Protein AF-A0A1D9P1K3-F1 (afdb_monomer)

Mean predicted aligned error: 12.11 Å

Solvent-accessible surface area (backbone atoms only — not comparable to full-atom values): 13406 Å² total; per-residue (Å²): 134,86,76,78,72,59,56,73,71,56,43,57,51,50,42,57,49,48,58,45,50,61,60,47,52,54,51,56,42,52,52,51,51,48,61,48,55,77,73,32,86,60,65,76,68,21,56,56,53,50,52,52,52,51,52,52,42,50,52,52,49,53,52,50,53,54,55,46,52,56,51,50,55,50,48,47,55,27,48,75,67,37,86,88,52,65,74,71,62,60,53,59,55,44,45,61,57,53,52,50,51,52,50,51,52,50,52,53,49,50,49,52,52,49,58,74,68,64,46,27,65,59,51,34,53,59,58,54,69,50,47,68,83,39,44,44,81,54,97,91,39,74,28,29,29,55,65,60,39,43,63,53,47,68,55,50,47,63,52,48,48,44,75,75,61,64,50,54,72,69,59,48,48,55,33,49,62,59,17,51,66,52,50,53,54,56,55,72,74,50,53,33,25,42,82,45,80,55,99,91,43,85,41,74,44,71,34,44,77,77,47,73,48,75,40,70,94,70,33,32,40,39,41,31,37,39,38,93,94,48,75,49,75,50,78,42,74,106

Sequence (238 aa):
MILAPLSKKSLYILIVVSLILIPAAYGIGAVFLKCSSDRNGHGIDGVGAAIISSLIFNIMIFASFGAYIIILIKVIQSILHYKDISNYLMIIPLLPIICVVALYCYNSYTLKKEQATFSADDYAAMIEEYKFRHSHEENGETVLDAYEYLSSEVASDSYLLIARLHFDESKIKSIVDEAIPILMKDLEGDKLCYHKYYDGTDHYLPTSIEYWEYTAETGSLVVKFVHEDETREIKIMY

pLDDT: mean 79.85, std 11.08, range [37.75, 95.31]

Organism: NCBI:txid185008

Foldseek 3Di:
DPPDADDPVVLVVLLVCLLVLQVVLVVVLVVLLVVLCVVQVDDPSSVVSNVVSVVVSVVSNVVSVVVLVVSLVNSQVNQVVDPPHDPVSNVSSCVVVVVVVVVVVVVVVVLVVCLVPDALVNLLVVLVVCQVVQWDQDPNDIAGAVVCSCVPRVQPCLVVCCVPNVDDPVVSLVSNLVNVVVNVVVVQVGFYWHWDDDPNDIDTATKHWPDWDADSVFQKIWTWIDDPPDIDIDIHGD

Nearest PDB structures (foldseek):
  8w6f-assembly2_B  TM=4.502E-01  e=2.923E+00  artificial sequences
  8w6f-assembly1_A  TM=4.640E-01  e=4.523E+00  artificial sequences
  8w6e-assembly1_A  TM=4.564E-01  e=7.391E+00  artificial sequences

Structure (mmCIF, N/CA/C/O backbone):
data_AF-A0A1D9P1K3-F1
#
_entry.id   AF-A0A1D9P1K3-F1
#
loop_
_atom_site.group_PDB
_atom_site.id
_atom_site.type_symbol
_atom_site.label_atom_id
_atom_site.label_alt_id
_atom_site.label_comp_id
_atom_site.label_asym_id
_atom_site.label_entity_id
_atom_site.label_seq_id
_atom_site.pdbx_PDB_ins_code
_atom_site.Cartn_x
_atom_site.Cartn_y
_atom_site.Cartn_z
_atom_site.occupancy
_atom_site.B_iso_or_equiv
_atom_site.auth_seq_id
_atom_site.auth_comp_id
_atom_site.auth_asym_id
_atom_site.auth_atom_id
_atom_site.pdbx_PDB_model_num
ATOM 1 N N . MET A 1 1 ? -12.776 -11.120 45.723 1.00 37.75 1 MET A N 1
ATOM 2 C CA . MET A 1 1 ? -12.602 -9.834 46.432 1.00 37.75 1 MET A CA 1
ATOM 3 C C . MET A 1 1 ? -13.561 -8.823 45.812 1.00 37.75 1 MET A C 1
ATOM 5 O O . MET A 1 1 ? -13.304 -8.346 44.716 1.00 37.75 1 MET A O 1
ATOM 9 N N . ILE A 1 2 ? -14.726 -8.598 46.427 1.00 49.00 2 ILE A N 1
ATOM 10 C CA . ILE A 1 2 ? -15.726 -7.645 45.917 1.00 49.00 2 ILE A CA 1
ATOM 11 C C . ILE A 1 2 ? -15.240 -6.255 46.331 1.00 49.00 2 ILE A C 1
ATOM 13 O O . ILE A 1 2 ? -15.322 -5.885 47.498 1.00 49.00 2 ILE A O 1
ATOM 17 N N . LEU A 1 3 ? -14.618 -5.529 45.404 1.00 59.50 3 LEU A N 1
ATOM 18 C CA . LEU A 1 3 ? -14.096 -4.193 45.674 1.00 59.50 3 LEU A CA 1
ATOM 19 C C . LEU A 1 3 ? -15.271 -3.240 45.972 1.00 59.50 3 LEU A C 1
ATOM 21 O O . LEU A 1 3 ? -16.192 -3.158 45.163 1.00 59.50 3 LEU A O 1
ATOM 25 N N . ALA A 1 4 ? -15.203 -2.487 47.073 1.00 74.12 4 ALA A N 1
ATOM 26 C CA . ALA A 1 4 ? -16.265 -1.586 47.539 1.00 74.12 4 ALA A CA 1
ATOM 27 C C . ALA A 1 4 ? -16.816 -0.633 46.445 1.00 74.12 4 ALA A C 1
ATOM 29 O O . ALA A 1 4 ? -16.050 -0.223 45.555 1.00 74.12 4 ALA A O 1
ATOM 30 N N . PRO A 1 5 ? -18.120 -0.276 46.498 1.00 73.56 5 PRO A N 1
ATOM 31 C CA . PRO A 1 5 ? -18.725 0.677 45.569 1.00 73.56 5 PRO A CA 1
ATOM 32 C C . PRO A 1 5 ? -18.095 2.066 45.728 1.00 73.56 5 PRO A C 1
ATOM 34 O O . PRO A 1 5 ? -17.705 2.474 46.824 1.00 73.56 5 PRO A O 1
ATOM 37 N N . LEU A 1 6 ? -17.962 2.785 44.614 1.00 79.44 6 LEU A N 1
ATOM 38 C CA . LEU A 1 6 ? -17.381 4.127 44.589 1.00 79.44 6 LEU A CA 1
ATOM 39 C C . LEU A 1 6 ? -18.319 5.129 45.255 1.00 79.44 6 LEU A C 1
ATOM 41 O O . LEU A 1 6 ? -19.529 5.014 45.116 1.00 79.44 6 LEU A O 1
ATOM 45 N N . SER A 1 7 ? -17.775 6.175 45.883 1.00 85.75 7 SER A N 1
ATOM 46 C CA . SER A 1 7 ? -18.605 7.313 46.293 1.00 85.75 7 SER A CA 1
ATOM 47 C C . SER A 1 7 ? -19.295 7.947 45.076 1.00 85.75 7 SER A C 1
ATOM 49 O O . SER A 1 7 ? -18.729 7.958 43.980 1.00 85.75 7 SER A O 1
ATOM 51 N N . LYS A 1 8 ? -20.481 8.548 45.255 1.00 81.00 8 LYS A N 1
ATOM 52 C CA . LYS A 1 8 ? -21.216 9.208 44.155 1.00 81.00 8 LYS A CA 1
ATOM 53 C C . LYS A 1 8 ? -20.372 10.261 43.424 1.00 81.00 8 LYS A C 1
ATOM 55 O O . LYS A 1 8 ? -20.385 10.307 42.201 1.00 81.00 8 LYS A O 1
ATOM 60 N N . LYS A 1 9 ? -19.580 11.063 44.150 1.00 84.94 9 LYS A N 1
ATOM 61 C CA . LYS A 1 9 ? -18.655 12.041 43.542 1.00 84.94 9 LYS A CA 1
ATOM 62 C C . LYS A 1 9 ? -17.587 11.350 42.689 1.00 84.94 9 LYS A C 1
ATOM 64 O O . LYS A 1 9 ? -17.365 11.744 41.550 1.00 84.94 9 LYS A O 1
ATOM 69 N N . SER A 1 10 ? -16.965 10.297 43.221 1.00 84.94 10 SER A N 1
ATOM 70 C CA . SER A 1 10 ? -15.952 9.509 42.505 1.00 84.94 10 SER A CA 1
ATOM 71 C C . SER A 1 10 ? -16.522 8.814 41.265 1.00 84.94 10 SER A C 1
ATOM 73 O O . SER A 1 10 ? -15.824 8.713 40.263 1.00 84.94 10 SER A O 1
ATOM 75 N N . LEU A 1 11 ? -17.785 8.376 41.311 1.00 83.56 11 LEU A N 1
ATOM 76 C CA . LEU A 1 11 ? -18.486 7.769 40.179 1.00 83.56 11 LEU A CA 1
ATOM 77 C C . LEU A 1 11 ? -18.625 8.746 39.005 1.00 83.56 11 LEU A C 1
ATOM 79 O O . LEU A 1 11 ? -18.236 8.404 37.892 1.00 83.56 11 LEU A O 1
ATOM 83 N N . TYR A 1 12 ? -19.115 9.967 39.247 1.00 82.56 12 TYR A N 1
ATOM 84 C CA . TYR A 1 12 ? -19.237 10.978 38.189 1.00 82.56 12 TYR A CA 1
ATOM 85 C C . TYR A 1 12 ? -17.876 11.365 37.595 1.00 82.56 12 TYR A C 1
ATOM 87 O O . TYR A 1 12 ? -17.755 11.476 36.377 1.00 82.56 12 TYR A O 1
ATOM 95 N N . ILE A 1 13 ? -16.839 11.497 38.432 1.00 83.69 13 ILE A N 1
ATOM 96 C CA . ILE A 1 13 ? -15.466 11.754 37.966 1.00 83.69 13 ILE A CA 1
ATOM 97 C C . ILE A 1 13 ? -14.982 10.610 37.065 1.00 83.69 13 ILE A C 1
ATOM 99 O O . ILE A 1 13 ? -14.456 10.865 35.986 1.00 83.69 13 ILE A O 1
ATOM 103 N N . LEU A 1 14 ? -15.194 9.353 37.465 1.00 83.81 14 LEU A N 1
ATOM 104 C CA . LEU A 1 14 ? -14.771 8.190 36.680 1.00 83.81 14 LEU A CA 1
ATOM 105 C C . LEU A 1 14 ? -15.525 8.052 35.354 1.00 83.81 14 LEU A C 1
ATOM 107 O O . LEU A 1 14 ? -14.913 7.654 34.365 1.00 83.81 14 LEU A O 1
ATOM 111 N N . ILE A 1 15 ? -16.805 8.433 35.297 1.00 83.00 15 ILE A N 1
ATOM 112 C CA . ILE A 1 15 ? -17.559 8.500 34.036 1.00 83.00 15 ILE A CA 1
ATOM 113 C C . ILE A 1 15 ? -16.902 9.506 33.081 1.00 83.00 15 ILE A C 1
ATOM 115 O O . ILE A 1 15 ? -16.611 9.156 31.939 1.00 83.00 15 ILE A O 1
ATOM 119 N N . VAL A 1 16 ? -16.592 10.720 33.547 1.00 82.38 16 VAL A N 1
ATOM 120 C CA . VAL A 1 16 ? -15.922 11.740 32.717 1.00 82.38 16 VAL A CA 1
ATOM 121 C C . VAL A 1 16 ? -14.535 11.272 32.272 1.00 82.38 16 VAL A C 1
ATOM 123 O O . VAL A 1 16 ? -14.200 11.366 31.096 1.00 82.38 16 VAL A O 1
ATOM 126 N N . VAL A 1 17 ? -13.745 10.708 33.187 1.00 82.31 17 VAL A N 1
ATOM 127 C CA . VAL A 1 17 ? -12.406 10.183 32.883 1.00 82.31 17 VAL A CA 1
ATOM 128 C C . VAL A 1 17 ? -12.472 9.067 31.835 1.00 82.31 17 VAL A C 1
ATOM 130 O O . VAL A 1 17 ? -11.662 9.059 30.911 1.00 82.31 17 VAL A O 1
ATOM 133 N N . SER A 1 18 ? -13.461 8.169 31.915 1.00 78.56 18 SER A N 1
ATOM 134 C CA . SER A 1 18 ? -13.630 7.081 30.940 1.00 78.56 18 SER A CA 1
ATOM 135 C C . SER A 1 18 ? -13.884 7.583 29.514 1.00 78.56 18 SER A C 1
ATOM 137 O O . SER A 1 18 ? -13.373 6.993 28.565 1.00 78.56 18 SER A O 1
ATOM 139 N N . LEU A 1 19 ? -14.587 8.710 29.354 1.00 79.25 19 LEU A N 1
ATOM 140 C CA . LEU A 1 19 ? -14.839 9.317 28.044 1.00 79.25 19 LEU A CA 1
ATOM 141 C C . LEU A 1 19 ? -13.571 9.877 27.388 1.00 79.25 19 LEU A C 1
ATOM 143 O O . LEU A 1 19 ? -13.509 9.960 26.166 1.00 79.25 19 LEU A O 1
ATOM 147 N N . ILE A 1 20 ? -12.575 10.270 28.184 1.00 77.38 20 ILE A N 1
ATOM 148 C CA . ILE A 1 20 ? -11.378 10.977 27.706 1.00 77.38 20 ILE A CA 1
ATOM 149 C C . ILE A 1 20 ? -10.203 10.011 27.507 1.00 77.38 20 ILE A C 1
ATOM 151 O O . ILE A 1 20 ? -9.368 10.238 26.637 1.00 77.38 20 ILE A O 1
ATOM 155 N N . LEU A 1 21 ? -10.146 8.917 28.272 1.00 73.81 21 LEU A N 1
ATOM 156 C CA . LEU A 1 21 ? -8.982 8.028 28.348 1.00 73.81 21 LEU A CA 1
ATOM 157 C C . LEU A 1 21 ? -8.614 7.390 27.000 1.00 73.81 21 LEU A C 1
ATOM 159 O O . LEU A 1 21 ? -7.455 7.441 26.596 1.00 73.81 21 LEU A O 1
ATOM 163 N N . ILE A 1 22 ? -9.602 6.835 26.286 1.00 70.31 22 ILE A N 1
ATOM 164 C CA . ILE A 1 22 ? -9.380 6.195 24.980 1.00 70.31 22 ILE A CA 1
ATOM 165 C C . ILE A 1 22 ? -9.052 7.246 23.902 1.00 70.31 22 ILE A C 1
ATOM 167 O O . ILE A 1 22 ? -7.997 7.120 23.279 1.00 70.31 22 ILE A O 1
ATOM 171 N N . PRO A 1 23 ? -9.847 8.319 23.700 1.00 71.31 23 PRO A N 1
ATOM 172 C CA . PRO A 1 23 ? -9.505 9.354 22.720 1.00 71.31 23 PRO A CA 1
ATOM 173 C C . PRO A 1 23 ? -8.148 10.023 22.970 1.00 71.31 23 PRO A C 1
ATOM 175 O O . PRO A 1 23 ? -7.410 10.272 22.021 1.00 71.31 23 PRO A O 1
ATOM 178 N N . ALA A 1 24 ? -7.788 10.281 24.232 1.00 77.00 24 ALA A N 1
ATOM 179 C CA . ALA A 1 24 ? -6.502 10.882 24.576 1.00 77.00 24 ALA A CA 1
ATOM 180 C C . ALA A 1 24 ? -5.327 9.937 24.286 1.00 77.00 24 ALA A C 1
ATOM 182 O O . ALA A 1 24 ? -4.324 10.384 23.737 1.00 77.00 24 ALA A O 1
ATOM 183 N N . ALA A 1 25 ? -5.449 8.641 24.598 1.00 73.50 25 ALA A N 1
ATOM 184 C CA . ALA A 1 25 ? -4.408 7.659 24.295 1.00 73.50 25 ALA A CA 1
ATOM 185 C C . ALA A 1 25 ? -4.162 7.532 22.781 1.00 73.50 25 ALA A C 1
ATOM 187 O O . ALA A 1 25 ? -3.012 7.565 22.339 1.00 73.50 25 ALA A O 1
ATOM 188 N N . TYR A 1 26 ? -5.236 7.471 21.985 1.00 71.50 26 TYR A N 1
ATOM 189 C CA . TYR A 1 26 ? -5.139 7.464 20.522 1.00 71.50 26 TYR A CA 1
ATOM 190 C C . TYR A 1 26 ? -4.570 8.781 19.973 1.00 71.50 26 TYR A C 1
ATOM 192 O O . TYR A 1 26 ? -3.687 8.750 19.119 1.00 71.50 26 TYR A O 1
ATOM 200 N N . GLY A 1 27 ? -5.019 9.933 20.482 1.00 72.50 27 GLY A N 1
ATOM 201 C CA . GLY A 1 27 ? -4.543 11.248 20.043 1.00 72.50 27 GLY A CA 1
ATOM 202 C C . GLY A 1 27 ? -3.062 11.493 20.348 1.00 72.50 27 GLY A C 1
ATOM 203 O O . GLY A 1 27 ? -2.313 11.900 19.462 1.00 72.50 27 GLY A O 1
ATOM 204 N N . ILE A 1 28 ? -2.615 11.196 21.574 1.00 73.19 28 ILE A N 1
ATOM 205 C CA . ILE A 1 28 ? -1.205 11.333 21.977 1.00 73.19 28 ILE A CA 1
ATOM 206 C C . ILE A 1 28 ? -0.322 10.412 21.135 1.00 73.19 28 ILE A C 1
ATOM 208 O O . ILE A 1 28 ? 0.732 10.829 20.658 1.00 73.19 28 ILE A O 1
ATOM 212 N N . GLY A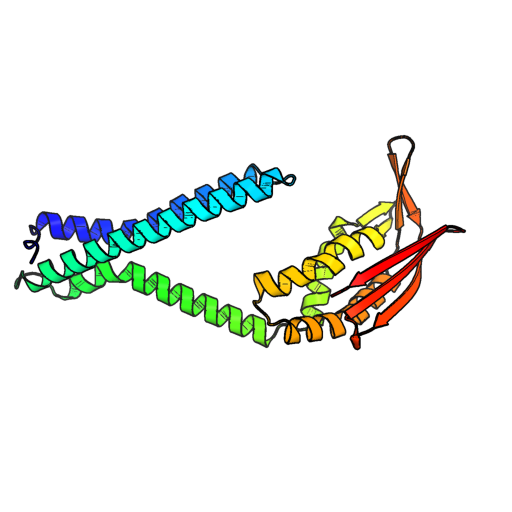 1 29 ? -0.753 9.171 20.922 1.00 67.31 29 GLY A N 1
ATOM 213 C CA . GLY A 1 29 ? 0.042 8.224 20.160 1.00 67.31 29 GLY A CA 1
ATOM 214 C C . GLY A 1 29 ? 0.087 8.512 18.654 1.00 67.31 29 GLY A C 1
ATOM 215 O O . GLY A 1 29 ? 1.141 8.342 18.048 1.00 67.31 29 GLY A O 1
ATOM 216 N N . ALA A 1 30 ? -0.979 9.064 18.065 1.00 64.69 30 ALA A N 1
ATOM 217 C CA . ALA A 1 30 ? -0.956 9.550 16.682 1.00 64.69 30 ALA A CA 1
ATOM 218 C C . ALA A 1 30 ? 0.042 10.709 16.491 1.00 64.69 30 ALA A C 1
ATOM 220 O O . ALA A 1 30 ? 0.783 10.735 15.509 1.00 64.69 30 ALA A O 1
ATOM 221 N N . VAL A 1 31 ? 0.114 11.639 17.452 1.00 65.69 31 VAL A N 1
ATOM 222 C CA . VAL A 1 31 ? 1.121 12.714 17.446 1.00 65.69 31 VAL A CA 1
ATOM 223 C C . VAL A 1 31 ? 2.531 12.139 17.580 1.00 65.69 31 VAL A C 1
ATOM 225 O O . VAL A 1 31 ? 3.430 12.561 16.858 1.00 65.69 31 VAL A O 1
ATOM 228 N N . PHE A 1 32 ? 2.725 11.147 18.452 1.00 64.94 32 PHE A N 1
ATOM 229 C CA . PHE A 1 32 ? 4.026 10.507 18.647 1.00 64.94 32 PHE A CA 1
ATOM 230 C C . PHE A 1 32 ? 4.527 9.804 17.376 1.00 64.94 32 PHE A C 1
ATOM 232 O O . PHE A 1 32 ? 5.691 9.958 17.007 1.00 64.94 32 PHE A O 1
ATOM 239 N N . LEU A 1 33 ? 3.641 9.090 16.672 1.00 62.94 33 LEU A N 1
ATOM 240 C CA . LEU A 1 33 ? 3.954 8.458 15.387 1.00 62.94 33 LEU A CA 1
ATOM 241 C C . LEU A 1 33 ? 4.294 9.491 14.309 1.00 62.94 33 LEU A C 1
ATOM 243 O O . LEU A 1 33 ? 5.295 9.323 13.618 1.00 62.94 33 LEU A O 1
ATOM 247 N N . LYS A 1 34 ? 3.532 10.588 14.220 1.00 59.94 34 LYS A N 1
ATOM 248 C CA . LYS A 1 34 ? 3.802 11.676 13.270 1.00 59.94 34 LYS A CA 1
ATOM 249 C C . LYS A 1 34 ? 5.157 12.346 13.526 1.00 59.94 34 LYS A C 1
ATOM 251 O O . LYS A 1 34 ? 5.949 12.524 12.611 1.00 59.94 34 LYS A O 1
ATOM 256 N N . CYS A 1 35 ? 5.474 12.649 14.785 1.00 58.81 35 CYS A N 1
ATOM 257 C CA . CYS A 1 35 ? 6.780 13.205 15.146 1.00 58.81 35 CYS A CA 1
ATOM 258 C C . CYS A 1 35 ? 7.942 12.228 14.898 1.00 58.81 35 CYS A C 1
ATOM 260 O O . CYS A 1 35 ? 9.079 12.671 14.733 1.00 58.81 35 CYS A O 1
ATOM 262 N N . SER A 1 36 ? 7.674 10.918 14.903 1.00 57.78 36 SER A N 1
ATOM 263 C CA . SER A 1 36 ? 8.665 9.888 14.590 1.00 57.78 36 SER A CA 1
ATOM 264 C C . SER A 1 36 ? 8.885 9.746 13.081 1.00 57.78 36 SER A C 1
ATOM 266 O O . SER A 1 36 ? 10.037 9.692 12.654 1.00 57.78 36 SER A O 1
ATOM 268 N N . SER A 1 37 ? 7.825 9.772 12.259 1.00 54.19 37 SER A N 1
ATOM 269 C CA . SER A 1 37 ? 7.962 9.733 10.794 1.00 54.19 37 SER A CA 1
ATOM 270 C C . SER A 1 37 ? 8.658 10.978 10.244 1.00 54.19 37 SER A C 1
ATOM 272 O O . SER A 1 37 ? 9.530 10.852 9.390 1.00 54.19 37 SER A O 1
ATOM 274 N N . ASP A 1 38 ? 8.351 12.163 10.789 1.00 57.09 38 ASP A N 1
ATOM 275 C CA . ASP A 1 38 ? 8.935 13.439 10.344 1.00 57.09 38 ASP A CA 1
ATOM 276 C C . ASP A 1 38 ? 10.447 13.550 10.641 1.00 57.09 38 ASP A C 1
ATOM 278 O O . ASP A 1 38 ? 11.139 14.366 10.036 1.00 57.09 38 ASP A O 1
ATOM 282 N N . ARG A 1 39 ? 10.982 12.746 11.574 1.00 52.12 39 ARG A N 1
ATOM 283 C CA . ARG A 1 39 ? 12.407 12.770 11.962 1.00 52.12 39 ARG A CA 1
ATOM 284 C C . ARG A 1 39 ? 13.273 11.699 11.300 1.00 52.12 39 ARG A C 1
ATOM 286 O O . ARG A 1 39 ? 14.490 11.845 11.319 1.00 52.12 39 ARG A O 1
ATOM 293 N N . ASN A 1 40 ? 12.676 10.645 10.745 1.00 49.62 40 ASN A N 1
ATOM 294 C CA . ASN A 1 40 ? 13.376 9.390 10.446 1.00 49.62 40 ASN A CA 1
ATOM 295 C C . ASN A 1 40 ? 13.289 8.957 8.970 1.00 49.62 40 ASN A C 1
ATOM 297 O O . ASN A 1 40 ? 13.514 7.792 8.660 1.00 49.62 40 ASN A O 1
ATOM 301 N N . GLY A 1 41 ? 12.980 9.874 8.051 1.00 44.03 41 GLY A N 1
ATOM 302 C CA . GLY A 1 41 ? 12.760 9.582 6.627 1.00 44.03 41 GLY A CA 1
ATOM 303 C C . GLY A 1 41 ? 13.966 9.084 5.810 1.00 44.03 41 GLY A C 1
ATOM 304 O O . GLY A 1 41 ? 13.858 9.037 4.589 1.00 44.03 41 GLY A O 1
ATOM 305 N N . HIS A 1 42 ? 15.099 8.710 6.418 1.00 43.19 42 HIS A N 1
ATOM 306 C CA . HIS A 1 42 ? 16.291 8.272 5.684 1.00 43.19 42 HIS A CA 1
ATOM 307 C C . HIS A 1 42 ? 16.962 7.033 6.304 1.00 43.19 42 HIS A C 1
ATOM 309 O O . HIS A 1 42 ? 17.384 7.047 7.459 1.00 43.19 42 HIS A O 1
ATOM 315 N N . GLY A 1 43 ? 17.125 5.984 5.489 1.00 48.41 43 GLY A N 1
ATOM 316 C CA . GLY A 1 43 ? 18.007 4.841 5.753 1.00 48.41 43 GLY A CA 1
ATOM 317 C C . GLY A 1 43 ? 17.516 3.799 6.771 1.00 48.41 43 GLY A C 1
ATOM 318 O O . GLY A 1 43 ? 16.417 3.871 7.317 1.00 48.41 43 GLY A O 1
ATOM 319 N N . ILE A 1 44 ? 18.375 2.802 7.023 1.00 48.84 44 ILE A N 1
ATOM 320 C CA . ILE A 1 44 ? 18.139 1.642 7.911 1.00 48.84 44 ILE A CA 1
ATOM 321 C C . ILE A 1 44 ? 17.807 2.074 9.356 1.00 48.84 44 ILE A C 1
ATOM 323 O O . ILE A 1 44 ? 17.011 1.421 10.035 1.00 48.84 44 ILE A O 1
ATOM 327 N N . ASP A 1 45 ? 18.335 3.217 9.800 1.00 53.97 45 ASP A N 1
ATOM 328 C CA . ASP A 1 45 ? 18.069 3.786 11.127 1.00 53.97 45 ASP A CA 1
ATOM 329 C C . ASP A 1 45 ? 16.613 4.266 11.288 1.00 53.97 45 ASP A C 1
ATOM 331 O O . ASP A 1 45 ? 16.050 4.204 12.387 1.00 53.97 45 ASP A O 1
ATOM 335 N N . GLY A 1 46 ? 15.956 4.655 10.189 1.00 55.97 46 GLY A N 1
ATOM 336 C CA . GLY A 1 46 ? 14.551 5.052 10.203 1.00 55.97 46 GLY A CA 1
ATOM 337 C C . GLY A 1 46 ? 13.587 3.885 10.421 1.00 55.97 46 GLY A C 1
ATOM 338 O O . GLY A 1 46 ? 12.590 4.019 11.137 1.00 55.97 46 GLY A O 1
ATOM 339 N N . VAL A 1 47 ? 13.929 2.705 9.895 1.00 55.88 47 VAL A N 1
ATOM 340 C CA . VAL A 1 47 ? 13.143 1.471 10.062 1.00 55.88 47 VAL A CA 1
ATOM 341 C C . VAL A 1 47 ? 13.174 1.000 11.520 1.00 55.88 47 VAL A C 1
ATOM 343 O O . VAL A 1 47 ? 12.131 0.681 12.095 1.00 55.88 47 VAL A O 1
ATOM 346 N N . GLY A 1 48 ? 14.346 1.025 12.165 1.00 59.56 48 GLY A N 1
ATOM 347 C CA . GLY A 1 48 ? 14.488 0.651 13.578 1.00 59.56 48 GLY A CA 1
ATOM 348 C C . GLY A 1 48 ? 13.707 1.572 14.524 1.00 59.56 48 GLY A C 1
ATOM 349 O O . GLY A 1 48 ? 12.995 1.102 15.419 1.00 59.56 48 GLY A O 1
ATOM 350 N N . ALA A 1 49 ? 13.775 2.886 14.297 1.00 63.47 49 ALA A N 1
ATOM 351 C CA . ALA A 1 49 ? 13.042 3.865 15.097 1.00 63.47 49 ALA A CA 1
ATOM 352 C C . ALA A 1 49 ? 11.515 3.774 14.901 1.00 63.47 49 ALA A C 1
ATOM 354 O O . ALA A 1 49 ? 10.761 3.937 15.870 1.00 63.47 49 ALA A O 1
ATOM 355 N N . ALA A 1 50 ? 11.050 3.450 13.688 1.00 62.56 50 ALA A N 1
ATOM 356 C CA . ALA A 1 50 ? 9.636 3.209 13.403 1.00 62.56 50 ALA A CA 1
ATOM 357 C C . ALA A 1 50 ? 9.102 1.969 14.142 1.00 62.56 50 ALA A C 1
ATOM 359 O O . ALA A 1 50 ? 8.035 2.034 14.761 1.00 62.56 50 ALA A O 1
ATOM 360 N N . ILE A 1 51 ? 9.869 0.871 14.166 1.00 69.12 51 ILE A N 1
ATOM 361 C CA . ILE A 1 51 ? 9.508 -0.361 14.889 1.00 69.12 51 ILE A CA 1
ATOM 362 C C . ILE A 1 51 ? 9.374 -0.092 16.394 1.00 69.12 51 ILE A C 1
ATOM 364 O O . ILE A 1 51 ? 8.367 -0.462 17.001 1.00 69.12 51 ILE A O 1
ATOM 368 N N . ILE A 1 52 ? 10.350 0.590 17.003 1.00 73.94 52 ILE A N 1
ATOM 369 C CA . ILE A 1 52 ? 10.325 0.896 18.444 1.00 73.94 52 ILE A CA 1
ATOM 370 C C . ILE A 1 52 ? 9.164 1.842 18.782 1.00 73.94 52 ILE A C 1
ATOM 372 O O . ILE A 1 52 ? 8.450 1.619 19.762 1.00 73.94 52 ILE A O 1
ATOM 376 N N . SER A 1 53 ? 8.932 2.869 17.958 1.00 70.56 53 SER A N 1
ATOM 377 C CA . SER A 1 53 ? 7.824 3.815 18.152 1.00 70.56 53 SER A CA 1
ATOM 378 C C . SER A 1 53 ? 6.461 3.119 18.060 1.00 70.56 53 SER A C 1
ATOM 380 O O . SER A 1 53 ? 5.595 3.343 18.907 1.00 70.56 53 SER A O 1
ATOM 382 N N . SER A 1 54 ? 6.291 2.224 17.081 1.00 67.69 54 SER A N 1
ATOM 383 C CA . SER A 1 54 ? 5.086 1.402 16.913 1.00 67.69 54 SER A CA 1
ATOM 384 C C . SER A 1 54 ? 4.869 0.447 18.094 1.00 67.69 54 SER A C 1
ATOM 386 O O . SER A 1 54 ? 3.755 0.330 18.609 1.00 67.69 54 SER A O 1
ATOM 388 N N . LEU A 1 55 ? 5.935 -0.179 18.606 1.00 76.00 55 LEU A N 1
ATOM 389 C CA . LEU A 1 55 ? 5.863 -1.049 19.782 1.00 76.00 55 LEU A CA 1
ATOM 390 C C . LEU A 1 55 ? 5.400 -0.288 21.036 1.00 76.00 55 LEU A C 1
ATOM 392 O O . LEU A 1 55 ? 4.488 -0.746 21.727 1.00 76.00 55 LEU A O 1
ATOM 396 N N . ILE A 1 56 ? 5.990 0.879 21.318 1.00 78.00 56 ILE A N 1
ATOM 397 C CA . ILE A 1 56 ? 5.607 1.721 22.466 1.00 78.00 56 ILE A CA 1
ATOM 398 C C . ILE A 1 56 ? 4.148 2.166 22.340 1.00 78.00 56 ILE A C 1
ATOM 400 O O . ILE A 1 56 ? 3.388 2.080 23.308 1.00 78.00 56 ILE A O 1
ATOM 404 N N . PHE A 1 57 ? 3.740 2.591 21.142 1.00 76.31 57 PHE A N 1
ATOM 405 C CA . PHE A 1 57 ? 2.362 2.982 20.862 1.00 76.31 57 PHE A CA 1
ATOM 406 C C . PHE A 1 57 ? 1.374 1.839 21.132 1.00 76.31 57 PHE A C 1
ATOM 408 O O . PHE A 1 57 ? 0.386 2.035 21.845 1.00 76.31 57 PHE A O 1
ATOM 415 N N . ASN A 1 58 ? 1.676 0.626 20.661 1.00 73.81 58 ASN A N 1
ATOM 416 C CA . ASN A 1 58 ? 0.844 -0.550 20.914 1.00 73.81 58 ASN A CA 1
ATOM 417 C C . ASN A 1 58 ? 0.740 -0.868 22.414 1.00 73.81 58 ASN A C 1
ATOM 419 O O . ASN A 1 58 ? -0.364 -1.090 22.915 1.00 73.81 58 ASN A O 1
ATOM 423 N N . ILE A 1 59 ? 1.850 -0.820 23.162 1.00 80.00 59 ILE A N 1
ATOM 424 C CA . ILE A 1 59 ? 1.847 -1.033 24.621 1.00 80.00 59 ILE A CA 1
ATOM 425 C C . ILE A 1 59 ? 0.959 0.007 25.325 1.00 80.00 59 ILE A C 1
ATOM 427 O O . ILE A 1 59 ? 0.151 -0.358 26.184 1.00 80.00 59 ILE A O 1
ATOM 431 N N . MET A 1 60 ? 1.066 1.287 24.950 1.00 76.75 60 MET A N 1
ATOM 432 C CA . MET A 1 60 ? 0.237 2.360 25.513 1.00 76.75 60 MET A CA 1
ATOM 433 C C . MET A 1 60 ? -1.254 2.151 25.237 1.00 76.75 60 MET A C 1
ATOM 435 O O . MET A 1 60 ? -2.076 2.340 26.140 1.00 76.75 60 MET A O 1
ATOM 439 N N . ILE A 1 61 ? -1.613 1.735 24.019 1.00 76.25 61 ILE A N 1
ATOM 440 C CA . ILE A 1 61 ? -2.997 1.414 23.662 1.00 76.25 61 ILE A CA 1
ATOM 441 C C . ILE A 1 61 ? -3.510 0.244 24.509 1.00 76.25 61 ILE A C 1
ATOM 443 O O . ILE A 1 61 ? -4.556 0.378 25.150 1.00 76.25 61 ILE A O 1
ATOM 447 N N . PHE A 1 62 ? -2.772 -0.868 24.584 1.00 78.62 62 PHE A N 1
ATOM 448 C CA . PHE A 1 62 ? -3.186 -2.036 25.372 1.00 78.62 62 PHE A CA 1
ATOM 449 C C . PHE A 1 62 ? -3.357 -1.705 26.859 1.00 78.62 62 PHE A C 1
ATOM 451 O O . PHE A 1 62 ? -4.360 -2.091 27.466 1.00 78.62 62 PHE A O 1
ATOM 458 N N . ALA A 1 63 ? -2.429 -0.941 27.440 1.00 80.44 63 ALA A N 1
ATOM 459 C CA . ALA A 1 63 ? -2.529 -0.490 28.825 1.00 80.44 63 ALA A CA 1
ATOM 460 C C . ALA A 1 63 ? -3.762 0.405 29.050 1.00 80.44 63 ALA A C 1
ATOM 462 O O . ALA A 1 63 ? -4.468 0.251 30.051 1.00 80.44 63 ALA A O 1
ATOM 463 N N . SER A 1 64 ? -4.060 1.296 28.099 1.00 79.88 64 SER A N 1
ATOM 464 C CA . SER A 1 64 ? -5.214 2.201 28.165 1.00 79.88 64 SER A CA 1
ATOM 465 C C . SER A 1 64 ? -6.542 1.444 28.081 1.00 79.88 64 SER A C 1
ATOM 467 O O . SER A 1 64 ? -7.444 1.707 28.878 1.00 79.88 64 SER A O 1
ATOM 469 N N . PHE A 1 65 ? -6.649 0.450 27.191 1.00 81.31 65 PHE A N 1
ATOM 470 C CA . PHE A 1 65 ? -7.813 -0.441 27.128 1.00 81.31 65 PHE A CA 1
ATOM 471 C C . PHE A 1 65 ? -7.980 -1.258 28.414 1.00 81.31 65 PHE A C 1
ATOM 473 O O . PHE A 1 65 ? -9.089 -1.345 28.944 1.00 81.31 65 PHE A O 1
ATOM 480 N N . GLY A 1 66 ? -6.891 -1.807 28.960 1.00 81.88 66 GLY A N 1
ATOM 481 C CA . GLY A 1 66 ? -6.924 -2.553 30.220 1.00 81.88 66 GLY A CA 1
ATOM 482 C C . GLY A 1 66 ? -7.412 -1.703 31.399 1.00 81.88 66 GLY A C 1
ATOM 483 O O . GLY A 1 66 ? -8.329 -2.105 32.121 1.00 81.88 66 GLY A O 1
ATOM 484 N N . ALA A 1 67 ? -6.862 -0.495 31.561 1.00 81.62 67 ALA A N 1
ATOM 485 C CA . ALA A 1 67 ? -7.293 0.453 32.589 1.00 81.62 67 ALA A CA 1
ATOM 486 C C . ALA A 1 67 ? -8.768 0.849 32.419 1.00 81.62 67 ALA A C 1
ATOM 488 O O . ALA A 1 67 ? -9.529 0.882 33.390 1.00 81.62 67 ALA A O 1
ATOM 489 N N . TYR A 1 68 ? -9.190 1.092 31.179 1.00 84.31 68 TYR A N 1
ATOM 490 C CA . TYR A 1 68 ? -10.566 1.443 30.863 1.00 84.31 68 TYR A CA 1
ATOM 491 C C . TYR A 1 68 ? -11.558 0.317 31.207 1.00 84.31 68 TYR A C 1
ATOM 493 O O . TYR A 1 68 ? -12.599 0.600 31.799 1.00 84.31 68 TYR A O 1
ATOM 501 N N . ILE A 1 69 ? -11.233 -0.957 30.942 1.00 83.94 69 ILE A N 1
ATOM 502 C CA . ILE A 1 69 ? -12.088 -2.102 31.315 1.00 83.94 69 ILE A CA 1
ATOM 503 C C . ILE A 1 69 ? -12.294 -2.168 32.836 1.00 83.94 69 ILE A C 1
ATOM 505 O O . ILE A 1 69 ? -13.418 -2.364 33.305 1.00 83.94 69 ILE A O 1
ATOM 509 N N . ILE A 1 70 ? -11.234 -1.958 33.623 1.00 84.56 70 ILE A N 1
ATOM 510 C CA . ILE A 1 70 ? -11.319 -1.954 35.092 1.00 84.56 70 ILE A CA 1
ATOM 511 C C . ILE A 1 70 ? -12.243 -0.826 35.574 1.00 84.56 70 ILE A C 1
ATOM 513 O O . ILE A 1 70 ? -13.106 -1.049 36.431 1.00 84.56 70 ILE A O 1
ATOM 517 N N . ILE A 1 71 ? -12.094 0.375 35.005 1.00 83.88 71 ILE A N 1
ATOM 518 C CA . ILE A 1 71 ? -12.946 1.533 35.306 1.00 83.88 71 ILE A CA 1
ATOM 519 C C . ILE A 1 71 ? -14.402 1.240 34.936 1.00 83.88 71 ILE A C 1
ATOM 521 O O . ILE A 1 71 ? -15.294 1.485 35.748 1.00 83.88 71 ILE A O 1
ATOM 525 N N . LEU A 1 72 ? -14.649 0.665 33.758 1.00 85.06 72 LEU A N 1
ATOM 526 C CA . LEU A 1 72 ? -15.985 0.327 33.276 1.00 85.06 72 LEU A CA 1
ATOM 527 C C . LEU A 1 72 ? -16.700 -0.641 34.228 1.00 85.06 72 LEU A C 1
ATOM 529 O O . LEU A 1 72 ? -17.825 -0.369 34.650 1.00 85.06 72 LEU A O 1
ATOM 533 N N . ILE A 1 73 ? -16.027 -1.720 34.643 1.00 85.50 73 ILE A N 1
ATOM 534 C CA . ILE A 1 73 ? -16.569 -2.683 35.616 1.00 85.50 73 ILE A CA 1
ATOM 535 C C . ILE A 1 73 ? -16.926 -1.970 36.927 1.00 85.50 73 ILE A C 1
ATOM 537 O O . ILE A 1 73 ? -17.999 -2.196 37.490 1.00 85.50 73 ILE A O 1
ATOM 541 N N . LYS A 1 74 ? -16.058 -1.071 37.402 1.00 83.25 74 LYS A N 1
ATOM 542 C CA . LYS A 1 74 ? -16.283 -0.310 38.636 1.00 83.25 74 LYS A CA 1
ATOM 543 C C . LYS A 1 74 ? -17.440 0.680 38.552 1.00 83.25 74 LYS A C 1
ATOM 545 O O . LYS A 1 74 ? -18.185 0.824 39.528 1.00 83.25 74 LYS A O 1
ATOM 550 N N . VAL A 1 75 ? -17.600 1.341 37.411 1.00 85.19 75 VAL A N 1
ATOM 551 C CA . VAL A 1 75 ? -18.711 2.257 37.142 1.00 85.19 75 VAL A CA 1
ATOM 552 C C . VAL A 1 75 ? -20.028 1.482 37.102 1.00 85.19 75 VAL A C 1
ATOM 554 O O . VAL A 1 75 ? -20.955 1.851 37.821 1.00 85.19 75 VAL A O 1
ATOM 557 N N . ILE A 1 76 ? -20.087 0.359 36.377 1.00 83.94 76 ILE A N 1
ATOM 558 C CA . ILE A 1 76 ? -21.279 -0.503 36.307 1.00 83.94 76 ILE A CA 1
ATOM 559 C C . ILE A 1 76 ? -21.663 -1.017 37.700 1.00 83.94 76 ILE A C 1
ATOM 561 O O . ILE A 1 76 ? -22.804 -0.844 38.121 1.00 83.94 76 ILE A O 1
ATOM 565 N N . GLN A 1 77 ? -20.711 -1.578 38.457 1.00 84.31 77 GLN A N 1
ATOM 566 C CA . GLN A 1 77 ? -20.960 -2.055 39.826 1.00 84.31 77 GLN A CA 1
ATOM 567 C C . GLN A 1 77 ? -21.533 -0.959 40.732 1.00 84.31 77 GLN A C 1
ATOM 569 O O . GLN A 1 77 ? -22.436 -1.217 41.526 1.00 84.31 77 GLN A O 1
ATOM 574 N N . SER A 1 78 ? -21.016 0.266 40.613 1.00 83.56 78 SER A N 1
ATOM 575 C CA . SER A 1 78 ? -21.448 1.385 41.452 1.00 83.56 78 SER A CA 1
ATOM 576 C C . SER A 1 78 ? -22.822 1.921 41.037 1.00 83.56 78 SER A C 1
ATOM 578 O O . SER A 1 78 ? -23.622 2.236 41.912 1.00 83.56 78 SER A O 1
ATOM 580 N N . ILE A 1 79 ? -23.140 1.972 39.737 1.00 83.56 79 ILE A N 1
ATOM 581 C CA . ILE A 1 79 ? -24.480 2.361 39.261 1.00 83.56 79 ILE A CA 1
ATOM 582 C C . ILE A 1 79 ? -25.522 1.332 39.710 1.00 83.56 79 ILE A C 1
ATOM 584 O O . ILE A 1 79 ? -26.536 1.714 40.281 1.00 83.56 79 ILE A O 1
ATOM 588 N N . LEU A 1 80 ? -25.240 0.033 39.555 1.00 82.81 80 LEU A N 1
ATOM 589 C CA . LEU A 1 80 ? -26.142 -1.035 40.006 1.00 82.81 80 LEU A CA 1
ATOM 590 C C . LEU A 1 80 ? -26.356 -1.035 41.530 1.00 82.81 80 LEU A C 1
ATOM 592 O O . LEU A 1 80 ? -27.400 -1.476 42.008 1.00 82.81 80 LEU A O 1
ATOM 596 N N . HIS A 1 81 ? -25.380 -0.547 42.301 1.00 84.62 81 HIS A N 1
ATOM 597 C CA . HIS A 1 81 ? -25.494 -0.415 43.752 1.00 84.62 81 HIS A CA 1
ATOM 598 C C . HIS A 1 81 ? -26.410 0.749 44.176 1.00 84.62 81 HIS A C 1
ATOM 600 O O . HIS A 1 81 ? -27.150 0.627 45.155 1.00 84.62 81 HIS A O 1
ATOM 606 N N . TYR A 1 82 ? -26.384 1.875 43.456 1.00 82.69 82 TYR A N 1
ATOM 607 C CA . TYR A 1 82 ? -27.159 3.067 43.799 1.00 82.69 82 TYR A CA 1
ATOM 608 C C . TYR A 1 82 ? -28.520 3.097 43.094 1.00 82.69 82 TYR A C 1
ATOM 610 O O . TYR A 1 82 ? -28.627 3.472 41.932 1.00 82.69 82 TYR A O 1
ATOM 618 N N . LYS A 1 83 ? -29.590 2.788 43.836 1.00 75.38 83 LYS A N 1
ATOM 619 C CA . LYS A 1 83 ? -30.970 2.758 43.310 1.00 75.38 83 LYS A CA 1
ATOM 620 C C . LYS A 1 83 ? -31.506 4.108 42.814 1.00 75.38 83 LYS A C 1
ATOM 622 O O . 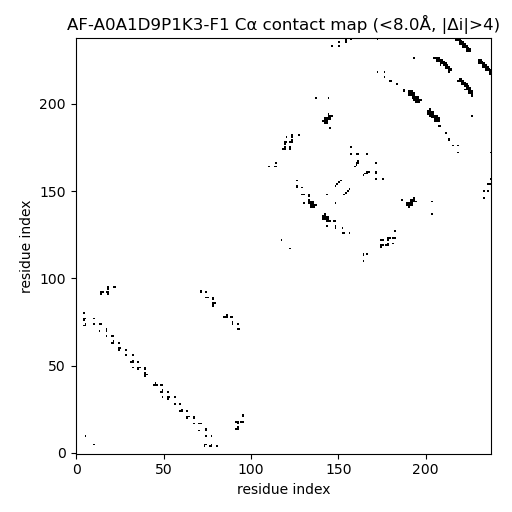LYS A 1 83 ? -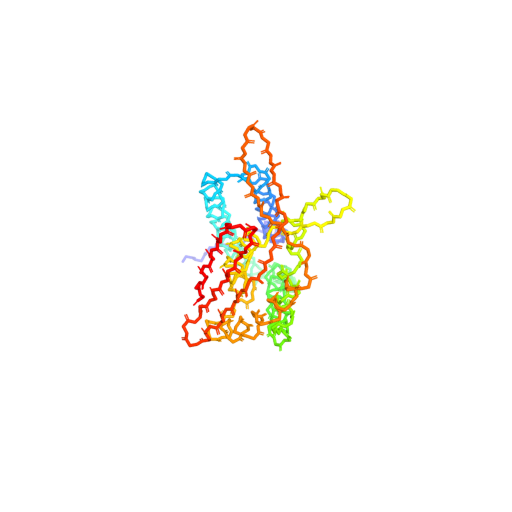32.476 4.127 42.068 1.00 75.38 83 LYS A O 1
ATOM 627 N N . ASP A 1 84 ? -30.927 5.220 43.263 1.00 82.88 84 ASP A N 1
ATOM 628 C CA . ASP A 1 84 ? -31.351 6.578 42.904 1.00 82.88 84 ASP A CA 1
ATOM 629 C C . ASP A 1 84 ? -30.628 7.145 41.671 1.00 82.88 84 ASP A C 1
ATOM 631 O O . ASP A 1 84 ? -30.966 8.226 41.193 1.00 82.88 84 ASP A O 1
ATOM 635 N N . ILE A 1 85 ? -29.634 6.425 41.147 1.00 79.75 85 ILE A N 1
ATOM 636 C CA . ILE A 1 85 ? -28.885 6.825 39.957 1.00 79.75 85 ILE A CA 1
ATOM 637 C C . ILE A 1 85 ? -29.559 6.231 38.720 1.00 79.75 85 ILE A C 1
ATOM 639 O O . ILE A 1 85 ? -29.908 5.055 38.678 1.00 79.75 85 ILE A O 1
ATOM 643 N N . SER A 1 86 ? -29.738 7.057 37.689 1.00 82.69 86 SER A N 1
ATOM 644 C CA . SER A 1 86 ? -30.336 6.625 36.426 1.00 82.69 86 SER A CA 1
ATOM 645 C C . SER A 1 86 ? -29.487 5.553 35.741 1.00 82.69 86 SER A C 1
ATOM 647 O O . SER A 1 86 ? -28.317 5.785 35.429 1.00 82.69 86 SER A O 1
ATOM 649 N N . ASN A 1 87 ? -30.099 4.412 35.416 1.00 78.62 87 ASN A N 1
ATOM 650 C CA . ASN A 1 87 ? -29.441 3.320 34.690 1.00 78.62 87 ASN A CA 1
ATOM 651 C C . ASN A 1 87 ? -28.925 3.744 33.302 1.00 78.62 87 ASN A C 1
ATOM 653 O O . ASN A 1 87 ? -27.971 3.151 32.802 1.00 78.62 87 ASN A O 1
ATOM 657 N N . TYR A 1 88 ? -29.486 4.801 32.699 1.00 80.44 88 TYR A N 1
ATOM 658 C CA . TYR A 1 88 ? -29.003 5.350 31.426 1.00 80.44 88 TYR A CA 1
ATOM 659 C C . TYR A 1 88 ? -27.559 5.876 31.510 1.00 80.44 88 TYR A C 1
ATOM 661 O O . TYR A 1 88 ? -26.860 5.904 30.498 1.00 80.44 88 TYR A O 1
ATOM 669 N N . LEU A 1 89 ? -27.065 6.219 32.708 1.00 81.25 89 LEU A N 1
ATOM 670 C CA . LEU A 1 89 ? -25.671 6.631 32.910 1.00 81.25 89 LEU A CA 1
ATOM 671 C C . LEU A 1 89 ? -24.663 5.503 32.648 1.00 81.25 89 LEU A C 1
ATOM 673 O O . LEU A 1 89 ? -23.491 5.804 32.450 1.00 81.25 89 LEU A O 1
ATOM 677 N N . MET A 1 90 ? -25.089 4.232 32.588 1.00 77.31 90 MET A N 1
ATOM 678 C CA . MET A 1 90 ? -24.218 3.123 32.165 1.00 77.31 90 MET A CA 1
ATOM 679 C C . MET A 1 90 ? -23.843 3.192 30.682 1.00 77.31 90 MET A C 1
ATOM 681 O O . MET A 1 90 ? -22.829 2.622 30.294 1.00 77.31 90 MET A O 1
ATOM 685 N N . ILE A 1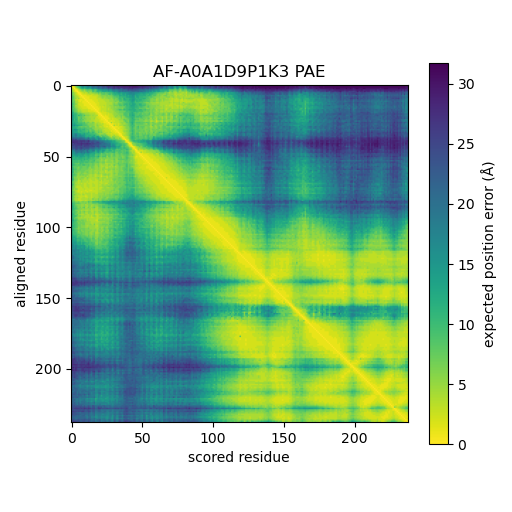 91 ? -24.627 3.890 29.853 1.00 79.62 91 ILE A N 1
ATOM 686 C CA . ILE A 1 91 ? -24.369 3.996 28.410 1.00 79.62 91 ILE A CA 1
ATOM 687 C C . ILE A 1 91 ? -23.192 4.936 28.141 1.00 79.62 91 ILE A C 1
ATOM 689 O O . ILE A 1 91 ? -22.367 4.656 27.279 1.00 79.62 91 ILE A O 1
ATOM 693 N N . ILE A 1 92 ? -23.076 6.026 28.905 1.00 81.38 92 ILE A N 1
ATOM 694 C CA . ILE A 1 92 ? -22.031 7.045 28.734 1.00 81.38 92 ILE A CA 1
ATOM 695 C C . ILE A 1 92 ? -20.617 6.445 28.729 1.00 81.38 92 ILE A C 1
ATOM 697 O O . ILE A 1 92 ? -19.903 6.646 27.747 1.00 81.38 92 ILE A O 1
ATOM 701 N N . PRO A 1 93 ? -20.190 5.679 29.751 1.00 77.62 93 PRO A N 1
ATOM 702 C CA . PRO A 1 93 ? -18.868 5.080 29.746 1.00 77.62 93 PRO A CA 1
ATOM 703 C C . PRO A 1 93 ? -18.714 4.011 28.665 1.00 77.62 93 PRO A C 1
ATOM 705 O O . PRO A 1 93 ? -17.579 3.656 28.416 1.00 77.62 93 PRO A O 1
ATOM 708 N N . LEU A 1 94 ? -19.773 3.504 28.016 1.00 81.12 94 LEU A N 1
ATOM 709 C CA . LEU A 1 94 ? -19.681 2.556 26.890 1.00 81.12 94 LEU A CA 1
ATOM 710 C C . LEU A 1 94 ? -19.501 3.247 25.529 1.00 81.12 94 LEU A C 1
ATOM 712 O O . LEU A 1 94 ? -19.058 2.597 24.582 1.00 81.12 94 LEU A O 1
ATOM 716 N N . LEU A 1 95 ? -19.812 4.545 25.417 1.00 82.56 95 LEU A N 1
ATOM 717 C CA . LEU A 1 95 ? -19.738 5.293 24.155 1.00 82.56 95 LEU A CA 1
ATOM 718 C C . LEU A 1 95 ? -18.375 5.178 23.449 1.00 82.56 95 LEU A C 1
ATOM 720 O O . LEU A 1 95 ? -18.382 4.937 22.244 1.00 82.56 95 LEU A O 1
ATOM 724 N N . PRO A 1 96 ? -17.214 5.270 24.133 1.00 79.56 96 PRO A N 1
ATOM 725 C CA . PRO A 1 96 ? -15.921 5.114 23.469 1.00 79.56 96 PRO A CA 1
ATOM 726 C C . PRO A 1 96 ? -15.748 3.747 22.792 1.00 79.56 96 PRO A C 1
ATOM 728 O O . PRO A 1 96 ? -15.297 3.699 21.651 1.00 79.56 96 PRO A O 1
ATOM 731 N N . ILE A 1 97 ? -16.161 2.646 23.439 1.00 79.44 97 ILE A N 1
ATOM 732 C CA . ILE A 1 97 ? -16.147 1.310 22.814 1.00 79.44 97 ILE A CA 1
ATOM 733 C C . ILE A 1 97 ? -17.078 1.282 21.604 1.00 79.44 97 ILE A C 1
ATOM 735 O O . ILE A 1 97 ? -16.682 0.796 20.549 1.00 79.44 97 ILE A O 1
ATOM 739 N N . ILE A 1 98 ? -18.304 1.795 21.747 1.00 83.38 98 ILE A N 1
ATOM 740 C CA . ILE A 1 98 ? -19.292 1.800 20.660 1.00 83.38 98 ILE A CA 1
ATOM 741 C C . ILE A 1 98 ? -18.729 2.541 19.441 1.00 83.38 98 ILE A C 1
ATOM 743 O O . ILE A 1 98 ? -18.808 2.024 18.330 1.00 83.38 98 ILE A O 1
ATOM 747 N N . CYS A 1 99 ? -18.100 3.701 19.647 1.00 82.31 99 CYS A N 1
ATOM 748 C CA . CYS A 1 99 ? -17.453 4.466 18.584 1.00 82.31 99 CYS A CA 1
ATOM 749 C C . CYS A 1 99 ? -16.283 3.706 17.943 1.00 82.31 99 CYS A C 1
ATOM 751 O O . CYS A 1 99 ? -16.186 3.683 16.719 1.00 82.31 99 CYS A O 1
ATOM 753 N N . VAL A 1 100 ? -15.418 3.064 18.738 1.00 79.50 100 VAL A N 1
ATOM 754 C CA . VAL A 1 100 ? -14.292 2.264 18.219 1.00 79.50 100 VAL A CA 1
ATOM 755 C C . VAL A 1 100 ? -14.793 1.093 17.374 1.00 79.50 100 VAL A C 1
ATOM 757 O O . VAL A 1 100 ? -14.296 0.880 16.271 1.00 79.50 100 VAL A O 1
ATOM 760 N N . VAL A 1 101 ? -15.802 0.360 17.852 1.00 81.81 101 VAL A N 1
ATOM 761 C CA . VAL A 1 101 ? -16.391 -0.767 17.115 1.00 81.81 101 VAL A CA 1
ATOM 762 C C . VAL A 1 101 ? -17.079 -0.280 15.841 1.00 81.81 101 VAL A C 1
ATOM 764 O O . VAL A 1 101 ? -16.863 -0.861 14.783 1.00 81.81 101 VAL A O 1
ATOM 767 N N . ALA A 1 102 ? -17.853 0.807 15.907 1.00 79.62 102 ALA A N 1
ATOM 768 C CA . ALA A 1 102 ? -18.501 1.386 14.733 1.00 79.62 102 ALA A CA 1
ATOM 769 C C . ALA A 1 102 ? -17.478 1.832 13.676 1.00 79.62 102 ALA A C 1
ATOM 771 O O . ALA A 1 102 ? -17.655 1.534 12.495 1.00 79.62 102 ALA A O 1
ATOM 772 N N . LEU A 1 103 ? -16.386 2.479 14.096 1.00 82.25 103 LEU A N 1
ATOM 773 C CA . LEU A 1 103 ? -15.297 2.886 13.209 1.00 82.25 103 LEU A CA 1
ATOM 774 C C . LEU A 1 103 ? -14.592 1.674 12.591 1.00 82.25 103 LEU A C 1
ATOM 776 O O . LEU A 1 103 ? -14.346 1.653 11.388 1.00 82.25 103 LEU A O 1
ATOM 780 N N . TYR A 1 104 ? -14.314 0.641 13.388 1.00 79.75 104 TYR A N 1
ATOM 781 C CA . TYR A 1 104 ? -13.728 -0.605 12.898 1.00 79.75 104 TYR A CA 1
ATOM 782 C C . TYR A 1 104 ? -14.631 -1.292 11.864 1.00 79.75 104 TYR A C 1
ATOM 784 O O . TYR A 1 104 ? -14.155 -1.700 10.803 1.00 79.75 104 TYR A O 1
ATOM 792 N N . CYS A 1 105 ? -15.937 -1.382 12.135 1.00 81.44 105 CYS A N 1
ATOM 793 C CA . CYS A 1 105 ? -16.914 -1.934 11.200 1.00 81.44 105 CYS A CA 1
ATOM 794 C C . CYS A 1 105 ? -16.992 -1.113 9.908 1.00 81.44 105 CYS A C 1
ATOM 796 O O . CYS A 1 105 ? -17.012 -1.702 8.829 1.00 81.44 105 CYS A O 1
ATOM 798 N N . TYR A 1 106 ? -16.999 0.219 10.006 1.00 81.62 106 TYR A N 1
ATOM 799 C CA . TYR A 1 106 ? -16.998 1.108 8.845 1.00 81.62 106 TYR A CA 1
ATOM 800 C C . TYR A 1 106 ? -15.736 0.925 7.994 1.00 81.62 106 TYR A C 1
ATOM 802 O O . TYR A 1 106 ? -15.842 0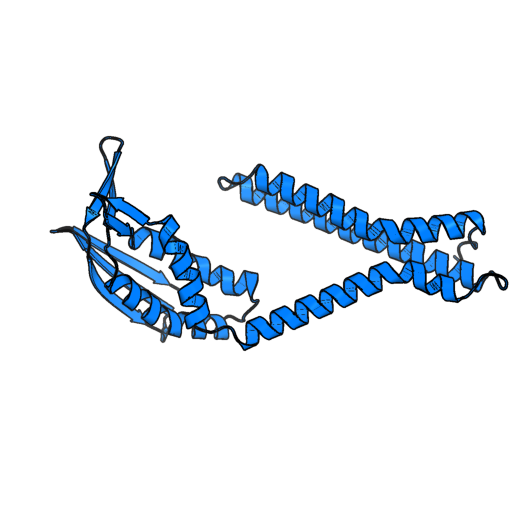.684 6.796 1.00 81.62 106 TYR A O 1
ATOM 810 N N . ASN A 1 107 ? -14.552 0.946 8.611 1.00 76.88 107 ASN A N 1
ATOM 811 C CA . ASN A 1 107 ? -13.284 0.756 7.903 1.00 76.88 107 ASN A CA 1
ATOM 812 C C . ASN A 1 107 ? -13.203 -0.628 7.251 1.00 76.88 107 ASN A C 1
ATOM 814 O O . ASN A 1 107 ? -12.798 -0.741 6.101 1.00 76.88 107 ASN A O 1
ATOM 818 N N . SER A 1 108 ? -13.652 -1.672 7.952 1.00 78.19 108 SER A N 1
ATOM 819 C CA . SER A 1 108 ? -13.703 -3.031 7.403 1.00 78.19 108 SER A CA 1
ATOM 820 C C . SER A 1 108 ? -14.670 -3.138 6.223 1.00 78.19 108 SER A C 1
ATOM 822 O O . SER A 1 108 ? -14.397 -3.853 5.264 1.00 78.19 108 SER A O 1
ATOM 824 N N . TYR A 1 109 ? -15.813 -2.448 6.286 1.00 84.50 109 TYR A N 1
ATOM 825 C CA . TYR A 1 109 ? -16.775 -2.403 5.187 1.00 84.50 109 TYR A CA 1
ATOM 826 C C . TYR A 1 109 ? -16.200 -1.679 3.966 1.00 84.50 109 TYR A C 1
ATOM 828 O O . TYR A 1 109 ? -16.284 -2.201 2.856 1.00 84.50 109 TYR A O 1
ATOM 836 N N . THR A 1 110 ? -15.582 -0.515 4.171 1.00 81.44 110 THR A N 1
ATOM 837 C CA . THR A 1 110 ? -14.940 0.258 3.101 1.00 81.44 110 THR A CA 1
ATOM 838 C C . THR A 1 110 ? -13.800 -0.527 2.462 1.00 81.44 110 THR A C 1
ATOM 840 O O . THR A 1 110 ? -13.796 -0.665 1.245 1.00 81.44 110 THR A O 1
ATOM 843 N N . LEU A 1 111 ? -12.925 -1.146 3.263 1.00 80.00 111 LEU A N 1
ATOM 844 C CA . LEU A 1 111 ? -11.847 -2.001 2.761 1.00 80.00 111 LEU A CA 1
ATOM 845 C C . LEU A 1 111 ? -12.394 -3.155 1.913 1.00 80.00 111 LEU A C 1
ATOM 847 O O . LEU A 1 111 ? -11.909 -3.388 0.816 1.00 80.00 111 LEU A O 1
ATOM 851 N N . LYS A 1 112 ? -13.441 -3.850 2.377 1.00 83.25 112 LYS A N 1
ATOM 852 C CA . LYS A 1 112 ? -14.074 -4.928 1.597 1.00 83.25 112 LYS A CA 1
ATOM 853 C C . LYS A 1 112 ? -14.673 -4.433 0.287 1.00 83.25 112 LYS A C 1
ATOM 855 O O . LYS A 1 112 ? -14.646 -5.152 -0.708 1.00 83.25 112 LYS A O 1
ATOM 860 N N . LYS A 1 113 ? -15.248 -3.230 0.291 1.00 85.12 113 LYS A N 1
ATOM 861 C CA . LYS A 1 113 ? -15.791 -2.614 -0.918 1.00 85.12 113 LYS A CA 1
ATOM 862 C C . LYS A 1 113 ? -14.670 -2.284 -1.905 1.00 85.12 113 LYS A C 1
ATOM 864 O O . LYS A 1 113 ? -14.815 -2.620 -3.071 1.00 85.12 113 LYS A O 1
ATOM 869 N N . GLU A 1 114 ? -13.579 -1.687 -1.429 1.00 81.31 114 GLU A N 1
ATOM 870 C CA . GLU A 1 114 ? -12.386 -1.398 -2.234 1.00 81.31 114 GLU A CA 1
ATOM 871 C C . GLU A 1 114 ? -11.786 -2.688 -2.803 1.00 81.31 114 GLU A C 1
ATOM 873 O O . GLU A 1 114 ? -11.625 -2.799 -4.012 1.00 81.31 114 GLU A O 1
ATOM 878 N N . GLN A 1 115 ? -11.576 -3.712 -1.969 1.00 81.88 115 GLN A N 1
ATOM 879 C CA . GLN A 1 115 ? -11.092 -5.033 -2.387 1.00 81.88 115 GLN A CA 1
ATOM 880 C C . GLN A 1 115 ? -11.953 -5.677 -3.484 1.00 81.88 115 GLN A C 1
ATOM 882 O O . GLN A 1 115 ? -11.426 -6.357 -4.360 1.00 81.88 115 GLN A O 1
ATOM 887 N N . ALA A 1 116 ? -13.277 -5.507 -3.422 1.00 83.50 116 ALA A N 1
ATOM 888 C CA . ALA A 1 116 ? -14.200 -6.112 -4.379 1.00 83.50 116 ALA A CA 1
ATOM 889 C C . ALA A 1 116 ? -14.173 -5.435 -5.757 1.00 83.50 116 ALA A C 1
ATOM 891 O O . ALA A 1 116 ? -14.538 -6.071 -6.744 1.00 83.50 116 ALA A O 1
ATOM 892 N N . THR A 1 117 ? -13.790 -4.159 -5.820 1.00 84.25 117 THR A N 1
ATOM 893 C CA . THR A 1 117 ? -13.760 -3.385 -7.068 1.00 84.25 117 THR A CA 1
ATOM 894 C C . THR A 1 117 ? -12.361 -3.210 -7.639 1.00 84.25 117 THR A C 1
ATOM 896 O O . THR A 1 117 ? -12.256 -2.880 -8.811 1.00 84.25 117 THR A O 1
ATOM 899 N N . PHE A 1 118 ? -11.318 -3.416 -6.832 1.00 85.12 118 PHE A N 1
ATOM 900 C CA . PHE A 1 118 ? -9.934 -3.202 -7.238 1.00 85.12 118 PHE A CA 1
ATOM 901 C C . PHE A 1 118 ? -9.494 -4.208 -8.310 1.00 85.12 118 PHE A C 1
ATOM 903 O O . PHE A 1 118 ? -9.629 -5.428 -8.147 1.00 85.12 118 PHE A O 1
ATOM 910 N N . SER A 1 119 ? -8.963 -3.672 -9.401 1.00 87.94 119 SER A N 1
ATOM 911 C CA . SER A 1 119 ? -8.627 -4.379 -10.634 1.00 87.94 119 SER A CA 1
ATOM 912 C C . SER A 1 119 ? -7.154 -4.206 -11.027 1.00 87.94 119 SER A C 1
ATOM 914 O O . SER A 1 119 ? -6.399 -3.484 -10.374 1.00 87.94 119 SER A O 1
ATOM 916 N N . ALA A 1 120 ? -6.740 -4.888 -12.098 1.00 88.62 120 ALA A N 1
ATOM 917 C CA . ALA A 1 120 ? -5.420 -4.715 -12.699 1.00 88.62 120 ALA A CA 1
ATOM 918 C C . ALA A 1 120 ? -5.201 -3.288 -13.229 1.00 88.62 120 ALA A C 1
ATOM 920 O O . ALA A 1 120 ? -4.115 -2.745 -13.050 1.00 88.62 120 ALA A O 1
ATOM 921 N N . ASP A 1 121 ? -6.239 -2.660 -13.791 1.00 88.94 121 ASP A N 1
ATOM 922 C CA . ASP A 1 121 ? -6.190 -1.271 -14.264 1.00 88.94 121 ASP A CA 1
ATOM 923 C C . ASP A 1 121 ? -5.952 -0.289 -13.105 1.00 88.94 121 ASP A C 1
ATOM 925 O O . ASP A 1 121 ? -5.146 0.630 -13.223 1.00 88.94 121 ASP A O 1
ATOM 929 N N . ASP A 1 122 ? -6.606 -0.509 -11.956 1.00 87.75 122 ASP A N 1
ATOM 930 C CA . ASP A 1 122 ? -6.413 0.330 -10.763 1.00 87.75 122 ASP A CA 1
ATOM 931 C C . ASP A 1 122 ? -4.982 0.215 -10.221 1.00 87.75 122 ASP A C 1
ATOM 933 O O . ASP A 1 122 ? -4.391 1.206 -9.786 1.00 87.75 122 ASP A O 1
ATOM 937 N N . TYR A 1 123 ? -4.416 -0.997 -10.244 1.00 86.12 123 TYR A N 1
ATOM 938 C CA . TYR A 1 123 ? -3.022 -1.210 -9.869 1.00 86.12 123 TYR A CA 1
ATOM 939 C C . TYR A 1 123 ? -2.067 -0.547 -10.860 1.00 86.12 123 TYR A C 1
ATOM 941 O O . TYR A 1 123 ? -1.158 0.156 -10.426 1.00 86.12 123 TYR A O 1
ATOM 949 N N . ALA A 1 124 ? -2.286 -0.722 -12.167 1.00 87.62 124 ALA A N 1
ATOM 950 C CA . ALA A 1 124 ? -1.470 -0.090 -13.195 1.00 87.62 124 ALA A CA 1
ATOM 951 C C . ALA A 1 124 ? -1.475 1.436 -13.026 1.00 87.62 124 ALA A C 1
ATOM 953 O O . ALA A 1 124 ? -0.411 2.022 -12.865 1.00 87.62 124 ALA A O 1
ATOM 954 N N . ALA A 1 125 ? -2.653 2.057 -12.907 1.00 86.19 125 ALA A N 1
ATOM 955 C CA . ALA A 1 125 ? -2.787 3.498 -12.693 1.00 86.19 125 ALA A CA 1
ATOM 956 C C . ALA A 1 125 ? -2.069 3.985 -11.419 1.00 86.19 125 ALA A C 1
ATOM 958 O O . ALA A 1 125 ? -1.389 5.008 -11.445 1.00 86.19 125 ALA A O 1
ATOM 959 N N . MET A 1 126 ? -2.169 3.243 -10.309 1.00 84.31 126 MET A N 1
ATOM 960 C CA . MET A 1 126 ? -1.456 3.576 -9.068 1.00 84.31 126 MET A CA 1
ATOM 961 C C . MET A 1 126 ? 0.067 3.561 -9.259 1.00 84.31 126 MET A C 1
ATOM 963 O O . MET A 1 126 ? 0.766 4.415 -8.723 1.00 84.31 126 MET A O 1
ATOM 967 N N . ILE A 1 127 ? 0.588 2.590 -10.007 1.00 84.00 127 ILE A N 1
ATOM 968 C CA . ILE A 1 127 ? 2.021 2.466 -10.279 1.00 84.00 127 ILE A CA 1
ATOM 969 C C . ILE A 1 127 ? 2.476 3.503 -11.314 1.00 84.00 127 ILE A C 1
ATOM 971 O O . ILE A 1 127 ? 3.583 4.033 -11.220 1.00 84.00 127 ILE A O 1
ATOM 975 N N . GLU A 1 128 ? 1.629 3.861 -12.277 1.00 84.75 128 GLU A N 1
ATOM 976 C CA . GLU A 1 128 ? 1.883 4.963 -13.208 1.00 84.75 128 GLU A CA 1
ATOM 977 C C . GLU A 1 128 ? 1.990 6.316 -12.502 1.00 84.75 128 GLU A C 1
ATOM 979 O O . GLU A 1 128 ? 2.841 7.128 -12.870 1.00 84.75 128 GLU A O 1
ATOM 984 N N . GLU A 1 129 ? 1.203 6.548 -11.443 1.00 84.44 129 GLU A N 1
ATOM 985 C CA . GLU A 1 129 ? 1.331 7.751 -10.614 1.00 84.44 129 GLU A CA 1
ATOM 986 C C . GLU A 1 129 ? 2.736 7.906 -10.025 1.00 84.44 129 GLU A C 1
ATOM 988 O O . GLU A 1 129 ? 3.088 9.008 -9.633 1.00 84.44 129 GLU A O 1
ATOM 993 N N . TYR A 1 130 ? 3.571 6.867 -9.979 1.00 84.69 130 TYR A N 1
ATOM 994 C CA . TYR A 1 130 ? 4.949 6.985 -9.507 1.00 84.69 130 TYR A CA 1
ATOM 995 C C . TYR A 1 130 ? 5.970 7.314 -10.597 1.00 84.69 130 TYR A C 1
ATOM 997 O O . TYR A 1 130 ? 7.101 7.666 -10.259 1.00 84.69 130 TYR A O 1
ATOM 1005 N N . LYS A 1 131 ? 5.583 7.337 -11.883 1.00 86.75 131 LYS A N 1
ATOM 1006 C CA . LYS A 1 131 ? 6.474 7.739 -12.990 1.00 86.75 131 LYS A CA 1
ATOM 1007 C C . LYS A 1 131 ? 7.092 9.121 -12.761 1.00 86.75 131 LYS A C 1
ATOM 1009 O O . LYS A 1 131 ? 8.271 9.307 -13.055 1.00 86.75 131 LYS A O 1
ATOM 1014 N N . PHE A 1 132 ? 6.357 10.076 -12.172 1.00 84.88 132 PHE A N 1
ATOM 1015 C CA . PHE A 1 132 ? 6.888 11.430 -11.928 1.00 84.88 132 PHE A CA 1
ATOM 1016 C C . PHE A 1 132 ? 8.119 11.439 -11.010 1.00 84.88 132 PHE A C 1
ATOM 1018 O O . PHE A 1 132 ? 8.919 12.367 -11.098 1.00 84.88 132 PHE A O 1
ATOM 1025 N N . ARG A 1 133 ? 8.272 10.440 -10.124 1.00 85.94 133 ARG A N 1
ATOM 1026 C CA . ARG A 1 133 ? 9.431 10.335 -9.220 1.00 85.94 133 ARG A CA 1
ATOM 1027 C C . ARG A 1 133 ? 10.723 10.006 -9.964 1.00 85.94 133 ARG A C 1
ATOM 1029 O O . ARG A 1 133 ? 11.790 10.343 -9.467 1.00 85.94 133 ARG A O 1
ATOM 1036 N N . HIS A 1 134 ? 10.590 9.403 -11.144 1.00 89.06 134 HIS A N 1
ATOM 1037 C CA . HIS A 1 134 ? 11.672 8.918 -12.008 1.00 89.06 134 HIS A CA 1
ATOM 1038 C C . HIS A 1 134 ? 11.718 9.668 -13.345 1.00 89.06 134 HIS A C 1
ATOM 1040 O O . HIS A 1 134 ? 12.353 9.229 -14.301 1.00 89.06 134 HIS A O 1
ATOM 1046 N N . SER A 1 135 ? 10.975 10.773 -13.443 1.00 89.00 135 SER A N 1
ATOM 1047 C CA . SER A 1 135 ? 10.905 11.607 -14.638 1.00 89.00 135 SER A CA 1
ATOM 1048 C C . SER A 1 135 ? 11.797 12.834 -14.491 1.00 89.00 135 SER A C 1
ATOM 1050 O O . SER A 1 135 ? 11.833 13.473 -13.439 1.00 89.00 135 SER A O 1
ATOM 1052 N N . HIS A 1 136 ? 12.462 13.204 -15.579 1.00 88.06 136 HIS A N 1
ATOM 1053 C CA . HIS A 1 136 ? 13.420 14.302 -15.642 1.00 88.06 136 HIS A CA 1
ATOM 1054 C C . HIS A 1 136 ? 13.115 15.206 -16.836 1.00 88.06 136 HIS A C 1
ATOM 1056 O O . HIS A 1 136 ? 12.586 14.750 -17.848 1.00 88.06 136 HIS A O 1
ATOM 1062 N N . GLU A 1 137 ? 13.432 16.496 -16.728 1.00 86.94 137 GLU A N 1
ATOM 1063 C CA . GLU A 1 137 ? 13.384 17.399 -17.880 1.00 86.94 137 GLU A CA 1
ATOM 1064 C C . GLU A 1 137 ? 14.734 17.402 -18.595 1.00 86.94 137 GLU A C 1
ATOM 1066 O O . GLU A 1 137 ? 15.732 17.865 -18.048 1.00 86.94 137 GLU A O 1
ATOM 1071 N N . GLU A 1 138 ? 14.742 16.952 -19.846 1.00 81.25 138 GLU A N 1
ATOM 1072 C CA . GLU A 1 138 ? 15.906 16.964 -20.726 1.00 81.25 138 GLU A CA 1
ATOM 1073 C C . GLU A 1 138 ? 15.555 17.697 -22.018 1.00 81.25 138 GLU A C 1
ATOM 1075 O O . GLU A 1 138 ? 14.613 17.344 -22.725 1.00 81.25 138 GLU A O 1
ATOM 1080 N N . ASN A 1 139 ? 16.306 18.752 -22.343 1.00 79.94 139 ASN A N 1
ATOM 1081 C CA . ASN A 1 139 ? 16.110 19.554 -23.560 1.00 79.94 139 ASN A CA 1
ATOM 1082 C C . ASN A 1 139 ? 14.664 20.065 -23.780 1.00 79.94 139 ASN A C 1
ATOM 1084 O O . ASN A 1 139 ? 14.238 20.265 -24.918 1.00 79.94 139 ASN A O 1
ATOM 1088 N N . GLY A 1 140 ? 13.921 20.321 -22.696 1.00 81.56 140 GLY A N 1
ATOM 1089 C CA . GLY A 1 140 ? 12.5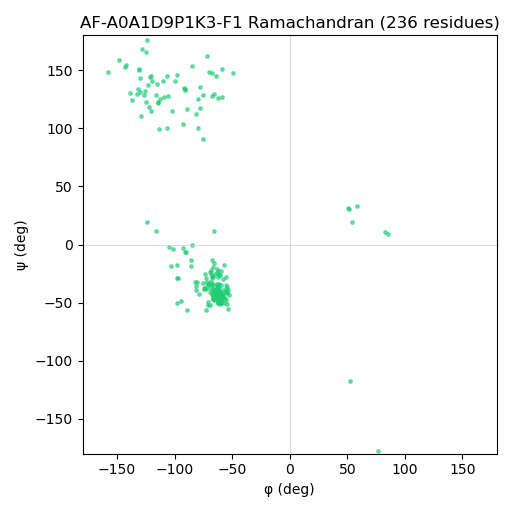30 20.790 -22.743 1.00 81.56 140 GLY A CA 1
ATOM 1090 C C . GLY A 1 140 ? 11.4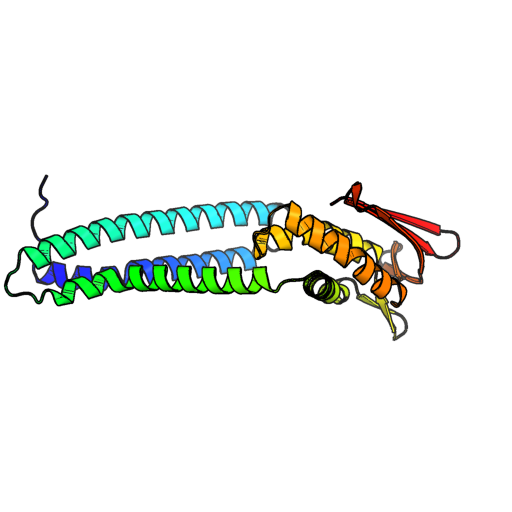91 19.682 -22.936 1.00 81.56 140 GLY A C 1
ATOM 1091 O O . GLY A 1 140 ? 10.324 19.984 -23.184 1.00 81.56 140 GLY A O 1
ATOM 1092 N N . GLU A 1 141 ? 11.897 18.418 -22.822 1.00 86.19 141 GLU A N 1
ATOM 1093 C CA . GLU A 1 141 ? 11.020 17.253 -22.871 1.00 86.19 141 GLU A CA 1
ATOM 1094 C C . GLU A 1 141 ? 11.120 16.454 -21.570 1.00 86.19 141 GLU A C 1
ATOM 1096 O O . GLU A 1 141 ? 12.184 16.363 -20.961 1.00 86.19 141 GLU A O 1
ATOM 1101 N N . THR A 1 142 ? 10.007 15.863 -21.139 1.00 89.38 142 THR A N 1
ATOM 1102 C CA . THR A 1 142 ? 10.011 14.930 -20.010 1.00 89.38 142 THR A CA 1
ATOM 1103 C C . THR A 1 142 ? 10.489 13.563 -20.488 1.00 89.38 142 THR A C 1
ATOM 1105 O O . THR A 1 142 ? 9.925 13.008 -21.434 1.00 89.38 142 THR A O 1
ATOM 1108 N N . VAL A 1 143 ? 11.516 13.032 -19.830 1.00 92.00 143 VAL A N 1
ATOM 1109 C CA . VAL A 1 143 ? 12.076 11.698 -20.067 1.00 92.00 143 VAL A CA 1
ATOM 1110 C C . VAL A 1 143 ? 12.008 10.862 -18.792 1.00 92.00 143 VAL A C 1
ATOM 1112 O O . VAL A 1 143 ? 12.169 11.395 -17.697 1.00 92.00 143 VAL A O 1
ATOM 1115 N N . LEU A 1 144 ? 11.758 9.564 -18.925 1.00 92.62 144 LEU A N 1
ATOM 1116 C CA . LEU A 1 144 ? 11.560 8.634 -17.813 1.00 92.62 144 LEU A CA 1
ATOM 1117 C C . LEU A 1 144 ? 12.748 7.676 -17.673 1.00 92.62 144 LEU A C 1
ATOM 1119 O O . LEU A 1 144 ? 13.062 6.963 -18.630 1.00 92.62 144 LEU A O 1
ATOM 1123 N N . ASP A 1 145 ? 13.345 7.573 -16.480 1.00 90.94 145 ASP A N 1
ATOM 1124 C CA . ASP A 1 145 ? 14.259 6.466 -16.177 1.00 90.94 145 ASP A CA 1
ATOM 1125 C C . ASP A 1 145 ? 13.448 5.189 -15.924 1.00 90.94 145 ASP A C 1
ATOM 1127 O O . ASP A 1 145 ? 13.003 4.886 -14.813 1.00 90.94 145 ASP A O 1
ATOM 1131 N N . ALA A 1 146 ? 13.222 4.434 -16.998 1.00 88.31 146 ALA A N 1
ATOM 1132 C CA . ALA A 1 146 ? 12.435 3.210 -16.944 1.00 88.31 146 ALA A CA 1
ATOM 1133 C C . ALA A 1 146 ? 13.105 2.105 -16.116 1.00 88.31 146 ALA A C 1
ATOM 1135 O O . ALA A 1 146 ? 12.406 1.261 -15.560 1.00 88.31 146 ALA A O 1
ATOM 1136 N N . TYR A 1 147 ? 14.437 2.080 -16.017 1.00 86.94 147 TYR A N 1
ATOM 1137 C CA . TYR A 1 147 ? 15.123 1.054 -15.233 1.00 86.94 147 TYR A CA 1
ATOM 1138 C C . TYR A 1 147 ? 14.883 1.286 -13.739 1.00 86.94 147 TYR A C 1
ATOM 1140 O O . TYR A 1 147 ? 14.487 0.359 -13.025 1.00 86.94 147 TYR A O 1
ATOM 1148 N N . GLU A 1 148 ? 15.086 2.520 -13.269 1.00 85.75 148 GLU A N 1
ATOM 1149 C CA . GLU A 1 148 ? 14.854 2.878 -11.872 1.00 85.75 148 GLU A CA 1
ATOM 1150 C C . GLU A 1 148 ? 13.372 2.739 -11.515 1.00 85.75 148 GLU A C 1
ATOM 1152 O O . GLU A 1 148 ? 13.055 2.064 -10.532 1.00 85.75 148 GLU A O 1
ATOM 1157 N N . TYR A 1 149 ? 12.470 3.231 -12.370 1.00 87.81 149 TYR A N 1
ATOM 1158 C CA . TYR A 1 149 ? 11.023 3.077 -12.211 1.00 87.81 149 TYR A CA 1
ATOM 1159 C C . TYR A 1 149 ? 10.592 1.611 -12.062 1.00 87.81 149 TYR A C 1
ATOM 1161 O O . TYR A 1 149 ? 9.904 1.255 -11.103 1.00 87.81 149 TYR A O 1
ATOM 1169 N N . LEU A 1 150 ? 11.031 0.729 -12.967 1.00 87.06 150 LEU A N 1
ATOM 1170 C CA . LEU A 1 150 ? 10.689 -0.691 -12.893 1.00 87.06 150 LEU A CA 1
ATOM 1171 C C . LEU A 1 150 ? 11.282 -1.357 -11.640 1.00 87.06 150 LEU A C 1
ATOM 1173 O O . LEU A 1 150 ? 10.615 -2.157 -10.984 1.00 87.06 150 LEU A O 1
ATOM 1177 N N . SER A 1 151 ? 12.530 -1.033 -11.293 1.00 81.69 151 SER A N 1
ATOM 1178 C CA . SER A 1 151 ? 13.232 -1.651 -10.159 1.00 81.69 151 SER A CA 1
ATOM 1179 C C . SER A 1 151 ? 12.732 -1.191 -8.787 1.00 81.69 151 SER A C 1
ATOM 1181 O O . SER A 1 151 ? 12.828 -1.947 -7.820 1.00 81.69 151 SER A O 1
ATOM 1183 N N . SER A 1 152 ? 12.214 0.033 -8.695 1.00 78.25 152 SER A N 1
ATOM 1184 C CA . SER A 1 152 ? 11.763 0.636 -7.443 1.00 78.25 152 SER A CA 1
ATOM 1185 C C . SER A 1 152 ? 10.259 0.505 -7.277 1.00 78.25 152 SER A C 1
ATOM 1187 O O . SER A 1 152 ? 9.819 -0.011 -6.261 1.00 78.25 152 SER A O 1
ATOM 1189 N N . GLU A 1 153 ? 9.467 0.875 -8.276 1.00 82.00 153 GLU A N 1
ATOM 1190 C CA . GLU A 1 153 ? 8.011 0.910 -8.149 1.00 82.00 153 GLU A CA 1
ATOM 1191 C C . GLU A 1 153 ? 7.421 -0.441 -8.542 1.00 82.00 153 GLU A C 1
ATOM 1193 O O . GLU A 1 153 ? 6.790 -1.122 -7.740 1.00 82.00 153 GLU A O 1
ATOM 1198 N N . VAL A 1 154 ? 7.713 -0.912 -9.756 1.00 77.69 154 VAL A N 1
ATOM 1199 C CA . VAL A 1 154 ? 7.068 -2.121 -10.292 1.00 77.69 154 VAL A CA 1
ATOM 1200 C C . VAL A 1 154 ? 7.526 -3.384 -9.557 1.00 77.69 154 VAL A C 1
ATOM 1202 O O . VAL A 1 154 ? 6.720 -4.295 -9.371 1.00 77.69 154 VAL A O 1
ATOM 1205 N N . ALA A 1 155 ? 8.779 -3.453 -9.097 1.00 73.12 155 ALA A N 1
ATOM 1206 C CA . ALA A 1 155 ? 9.290 -4.590 -8.329 1.00 73.12 155 ALA A CA 1
ATOM 1207 C C . ALA A 1 155 ? 8.922 -4.549 -6.837 1.00 73.12 155 ALA A C 1
ATOM 1209 O O . ALA A 1 155 ? 8.695 -5.609 -6.250 1.00 73.12 155 ALA A O 1
ATOM 1210 N N . SER A 1 156 ? 8.872 -3.366 -6.209 1.00 67.56 156 SER A N 1
ATOM 1211 C CA . SER A 1 156 ? 8.679 -3.267 -4.755 1.00 67.56 156 SER A CA 1
ATOM 1212 C C . SER A 1 156 ? 7.232 -3.003 -4.329 1.00 67.56 156 SER A C 1
ATOM 1214 O O . SER A 1 156 ? 6.820 -3.510 -3.287 1.00 67.56 156 SER A O 1
ATOM 1216 N N . ASP A 1 157 ? 6.409 -2.335 -5.141 1.00 65.12 157 ASP A N 1
ATOM 1217 C CA . ASP A 1 157 ? 5.048 -1.948 -4.739 1.00 65.12 157 ASP A CA 1
ATOM 1218 C C . ASP A 1 157 ? 3.984 -3.033 -4.944 1.00 65.12 157 ASP A C 1
ATOM 1220 O O . ASP A 1 157 ? 2.842 -2.882 -4.498 1.00 65.12 157 ASP A O 1
ATOM 1224 N N . SER A 1 158 ? 4.358 -4.206 -5.458 1.00 58.91 158 SER A N 1
ATOM 1225 C CA . SER A 1 158 ? 3.549 -5.420 -5.275 1.00 58.91 158 SER A CA 1
ATOM 1226 C C . SER A 1 158 ? 3.301 -5.702 -3.776 1.00 58.91 158 SER A C 1
ATOM 1228 O O . SER A 1 158 ? 2.230 -6.189 -3.399 1.00 58.91 158 SER A O 1
ATOM 1230 N N . TYR A 1 159 ? 4.210 -5.271 -2.885 1.00 54.25 159 TYR A N 1
ATOM 1231 C CA . TYR A 1 159 ? 4.007 -5.288 -1.432 1.00 54.25 159 TYR A CA 1
ATOM 1232 C C . TYR A 1 159 ? 2.943 -4.297 -0.930 1.00 54.25 159 TYR A C 1
ATOM 1234 O O . TYR A 1 159 ? 2.352 -4.542 0.126 1.00 54.25 159 TYR A O 1
ATOM 1242 N N . LEU A 1 160 ? 2.640 -3.205 -1.647 1.00 58.06 160 LEU A N 1
ATOM 1243 C CA . LEU A 1 160 ? 1.559 -2.285 -1.264 1.00 58.06 160 LEU A CA 1
ATOM 1244 C C . LEU A 1 160 ? 0.179 -2.936 -1.420 1.00 58.06 160 LEU A C 1
ATOM 1246 O O . LEU A 1 160 ? -0.711 -2.656 -0.613 1.00 58.06 160 LEU A O 1
ATOM 1250 N N . LEU A 1 161 ? 0.003 -3.856 -2.377 1.00 60.03 161 LEU A N 1
ATOM 1251 C CA . LEU A 1 161 ? -1.225 -4.656 -2.501 1.00 60.03 161 LEU A CA 1
ATOM 1252 C C . LEU A 1 161 ? -1.458 -5.527 -1.255 1.00 60.03 161 LEU A C 1
ATOM 1254 O O . LEU A 1 161 ? -2.589 -5.635 -0.773 1.00 60.03 161 LEU A O 1
ATOM 1258 N N . ILE A 1 162 ? -0.381 -6.075 -0.682 1.00 55.81 162 ILE A N 1
ATOM 1259 C CA . ILE A 1 162 ? -0.411 -6.826 0.582 1.00 55.81 162 ILE A CA 1
ATOM 1260 C C . ILE A 1 162 ? -0.706 -5.881 1.752 1.00 55.81 162 ILE A C 1
ATOM 1262 O O . ILE A 1 162 ? -1.627 -6.118 2.534 1.00 55.81 162 ILE A O 1
ATOM 1266 N N . ALA A 1 163 ? 0.061 -4.794 1.874 1.00 55.59 163 ALA A N 1
ATOM 1267 C CA . ALA A 1 163 ? 0.034 -3.921 3.045 1.00 55.59 163 ALA A CA 1
ATOM 1268 C C . ALA A 1 163 ? -1.249 -3.078 3.156 1.00 55.59 163 ALA A C 1
ATOM 1270 O O . ALA A 1 163 ? -1.722 -2.815 4.263 1.00 55.59 163 ALA A O 1
ATOM 1271 N N . ARG A 1 164 ? -1.817 -2.645 2.023 1.00 63.81 164 ARG A N 1
ATOM 1272 C CA . ARG A 1 164 ? -2.996 -1.769 1.987 1.00 63.81 164 ARG A CA 1
ATOM 1273 C C . ARG A 1 164 ? -4.286 -2.561 1.845 1.00 63.81 164 ARG A C 1
ATOM 1275 O O . ARG A 1 164 ? -5.231 -2.340 2.602 1.00 63.81 164 ARG A O 1
ATOM 1282 N N . LEU A 1 165 ? -4.324 -3.492 0.895 1.00 68.62 165 LEU A N 1
ATOM 1283 C CA . LEU A 1 165 ? -5.548 -4.198 0.528 1.00 68.62 165 LEU A CA 1
ATOM 1284 C C . LEU A 1 165 ? -5.639 -5.598 1.122 1.00 68.62 165 LEU A C 1
ATOM 1286 O O . LEU A 1 165 ? -6.694 -6.200 0.990 1.00 68.62 165 LEU A O 1
ATOM 1290 N N . HIS A 1 166 ? -4.625 -6.097 1.837 1.00 73.25 166 HIS A N 1
ATOM 1291 C CA . HIS A 1 166 ? -4.669 -7.399 2.518 1.00 73.25 166 HIS A CA 1
ATOM 1292 C C . HIS A 1 166 ? -5.119 -8.547 1.599 1.00 73.25 166 HIS A C 1
ATOM 1294 O O . HIS A 1 166 ? -5.802 -9.475 2.043 1.00 73.25 166 HIS A O 1
ATOM 1300 N N . PHE A 1 167 ? -4.805 -8.456 0.305 1.00 80.12 167 PHE A N 1
ATOM 1301 C CA . PHE A 1 167 ? -5.087 -9.534 -0.628 1.00 80.12 167 PHE A CA 1
ATOM 1302 C C . PHE A 1 167 ? -4.216 -10.746 -0.303 1.00 80.12 167 PHE A C 1
ATOM 1304 O O . PHE A 1 167 ? -3.093 -10.608 0.183 1.00 80.12 167 PHE A O 1
ATOM 1311 N N . ASP A 1 168 ? -4.747 -11.940 -0.559 1.00 79.69 168 ASP A N 1
ATOM 1312 C CA . ASP A 1 168 ? -3.927 -13.145 -0.540 1.00 79.69 168 ASP A CA 1
ATOM 1313 C C . ASP A 1 168 ? -2.996 -13.192 -1.760 1.00 79.69 168 ASP A C 1
ATOM 1315 O O . ASP A 1 168 ? -3.209 -12.505 -2.765 1.00 79.69 168 ASP A O 1
ATOM 1319 N N . GLU A 1 169 ? -1.959 -14.025 -1.670 1.00 77.81 169 GLU A N 1
ATOM 1320 C CA . GLU A 1 169 ? -0.942 -14.176 -2.717 1.00 77.81 169 GLU A CA 1
ATOM 1321 C C . GLU A 1 169 ? -1.552 -14.533 -4.080 1.00 77.81 169 GLU A C 1
ATOM 1323 O O . GLU A 1 169 ? -1.084 -14.056 -5.110 1.00 77.81 169 GLU A O 1
ATOM 1328 N N . SER A 1 170 ? -2.640 -15.314 -4.107 1.00 82.12 170 SER A N 1
ATOM 1329 C CA . SER A 1 170 ? -3.280 -15.731 -5.359 1.00 82.12 170 SER A CA 1
ATOM 1330 C C . SER A 1 170 ? -3.964 -14.567 -6.077 1.00 82.12 170 SER A C 1
ATOM 1332 O O . SER A 1 170 ? -3.851 -14.428 -7.298 1.00 82.12 170 SER A O 1
ATOM 1334 N N . LYS A 1 171 ? -4.636 -13.693 -5.320 1.00 84.25 171 LYS A N 1
ATOM 1335 C CA . LYS A 1 171 ? -5.304 -12.511 -5.859 1.00 84.25 171 LYS A CA 1
ATOM 1336 C C . LYS A 1 171 ? -4.293 -11.449 -6.282 1.00 84.25 171 LYS A C 1
ATOM 1338 O O . LYS A 1 171 ? -4.494 -10.833 -7.325 1.00 84.25 171 LYS A O 1
ATOM 1343 N N . ILE A 1 172 ? -3.211 -11.277 -5.521 1.00 81.94 172 ILE A N 1
ATOM 1344 C CA . ILE A 1 172 ? -2.101 -10.383 -5.887 1.00 81.94 172 ILE A CA 1
ATOM 1345 C C . ILE A 1 172 ? -1.484 -10.834 -7.198 1.00 81.94 172 ILE A C 1
ATOM 1347 O O . ILE A 1 172 ? -1.399 -10.039 -8.127 1.00 81.94 172 ILE A O 1
ATOM 1351 N N . LYS A 1 173 ? -1.135 -12.120 -7.291 1.00 83.38 173 LYS A N 1
ATOM 1352 C CA . LYS A 1 173 ? -0.560 -12.691 -8.500 1.00 83.38 173 LYS A CA 1
ATOM 1353 C C . LYS A 1 173 ? -1.468 -12.457 -9.709 1.00 83.38 173 LYS A C 1
ATOM 1355 O O . LYS A 1 173 ? -1.000 -11.951 -10.712 1.00 83.38 173 LYS A O 1
ATOM 1360 N N . SER A 1 174 ? -2.769 -12.729 -9.596 1.00 87.31 174 SER A N 1
ATOM 1361 C CA . SER A 1 174 ? -3.727 -12.467 -10.685 1.00 87.31 174 SER A CA 1
ATOM 1362 C C . SER A 1 174 ? -3.763 -10.995 -11.114 1.00 87.31 174 SER A C 1
ATOM 1364 O O . SER A 1 174 ? -3.776 -10.721 -12.308 1.00 87.31 174 SER A O 1
ATOM 1366 N N . ILE A 1 175 ? -3.756 -10.051 -10.167 1.00 88.25 175 ILE A N 1
ATOM 1367 C CA . ILE A 1 175 ? -3.755 -8.611 -10.476 1.00 88.25 175 ILE A CA 1
ATOM 1368 C C . ILE A 1 175 ? -2.447 -8.205 -11.167 1.00 88.25 175 ILE A C 1
ATOM 1370 O O . ILE A 1 175 ? -2.487 -7.498 -12.169 1.00 88.25 175 ILE A O 1
ATOM 1374 N N . VAL A 1 176 ? -1.298 -8.654 -10.654 1.00 86.75 176 VAL A N 1
ATOM 1375 C CA . VAL A 1 176 ? 0.022 -8.337 -11.220 1.00 86.75 176 VAL A CA 1
ATOM 1376 C C . VAL A 1 176 ? 0.184 -8.965 -12.605 1.00 86.75 176 VAL A C 1
ATOM 1378 O O . VAL A 1 176 ? 0.571 -8.264 -13.535 1.00 86.75 176 VAL A O 1
ATOM 1381 N N . ASP A 1 177 ? -0.172 -10.243 -12.767 1.00 88.75 177 ASP A N 1
ATOM 1382 C CA . ASP A 1 177 ? -0.117 -10.958 -14.047 1.00 88.75 177 ASP A CA 1
ATOM 1383 C C . ASP A 1 177 ? -0.883 -10.201 -15.152 1.00 88.75 177 ASP A C 1
ATOM 1385 O O . ASP A 1 177 ? -0.436 -10.143 -16.299 1.00 88.75 177 ASP A O 1
ATOM 1389 N N . GLU A 1 178 ? -2.033 -9.615 -14.807 1.00 90.62 178 GLU A N 1
ATOM 1390 C CA . GLU A 1 178 ? -2.874 -8.841 -15.727 1.00 90.62 178 GLU A CA 1
ATOM 1391 C C . GLU A 1 178 ? -2.374 -7.401 -15.935 1.00 90.62 178 GLU A C 1
ATOM 1393 O O . GLU A 1 178 ? -2.520 -6.858 -17.030 1.00 90.62 178 GLU A O 1
ATOM 1398 N N . ALA A 1 179 ? -1.760 -6.786 -14.920 1.00 90.31 179 ALA A N 1
ATOM 1399 C CA . ALA A 1 179 ? -1.317 -5.394 -14.971 1.00 90.31 179 ALA A CA 1
ATOM 1400 C C . ALA A 1 179 ? 0.039 -5.194 -15.661 1.00 90.31 179 ALA A C 1
ATOM 1402 O O . ALA A 1 179 ? 0.245 -4.165 -16.302 1.00 90.31 179 ALA A O 1
ATOM 1403 N N . ILE A 1 180 ? 0.967 -6.154 -15.568 1.00 90.31 180 ILE A N 1
ATOM 1404 C CA . ILE A 1 180 ? 2.303 -6.023 -16.173 1.00 90.31 180 ILE A CA 1
ATOM 1405 C C . ILE A 1 180 ? 2.228 -5.746 -17.687 1.00 90.31 180 ILE A C 1
ATOM 1407 O O . ILE A 1 180 ? 2.877 -4.803 -18.139 1.00 90.31 180 ILE A O 1
ATOM 1411 N N . PRO A 1 181 ? 1.409 -6.456 -18.488 1.00 91.56 181 PRO A N 1
ATOM 1412 C CA . PRO A 1 181 ? 1.251 -6.130 -19.905 1.00 91.56 181 PRO A CA 1
ATOM 1413 C C . PRO A 1 181 ? 0.680 -4.733 -20.186 1.00 91.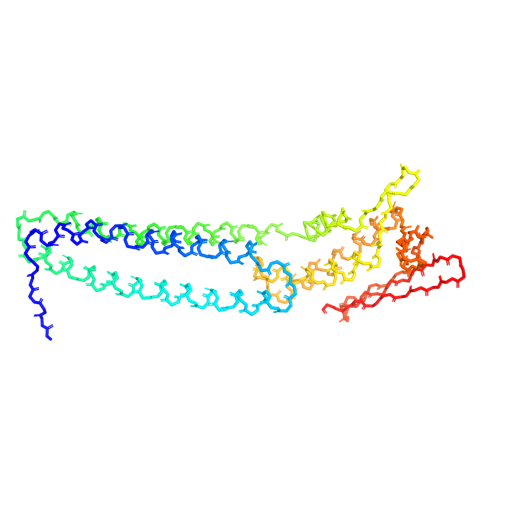56 181 PRO A C 1
ATOM 1415 O O . PRO A 1 181 ? 0.916 -4.208 -21.272 1.00 91.56 181 PRO A O 1
ATOM 1418 N N . ILE A 1 182 ? -0.095 -4.155 -19.262 1.00 92.25 182 ILE A N 1
ATOM 1419 C CA . ILE A 1 182 ? -0.629 -2.788 -19.379 1.00 92.25 182 ILE A CA 1
ATOM 1420 C C . ILE A 1 182 ? 0.522 -1.802 -19.169 1.00 92.25 182 ILE A C 1
ATOM 1422 O O . ILE A 1 182 ? 0.870 -1.066 -20.087 1.00 92.25 182 ILE A O 1
ATOM 1426 N N . LEU A 1 183 ? 1.208 -1.919 -18.028 1.00 90.88 183 LEU A N 1
ATOM 1427 C CA . LEU A 1 183 ? 2.351 -1.080 -17.661 1.00 90.88 183 LEU A CA 1
ATOM 1428 C C . LEU A 1 183 ? 3.458 -1.088 -18.723 1.00 90.88 183 LEU A C 1
ATOM 1430 O O . LEU A 1 183 ? 4.022 -0.043 -19.040 1.00 90.88 183 LEU A O 1
ATOM 1434 N N . MET A 1 184 ? 3.766 -2.256 -19.296 1.00 92.94 184 MET A N 1
ATOM 1435 C CA . MET A 1 184 ? 4.800 -2.363 -20.327 1.00 92.94 184 MET A CA 1
ATOM 1436 C C . MET A 1 184 ? 4.397 -1.691 -21.641 1.00 92.94 184 MET A C 1
ATOM 1438 O O . MET A 1 184 ? 5.241 -1.056 -22.267 1.00 92.94 184 MET A O 1
ATOM 1442 N N . LYS A 1 185 ? 3.124 -1.778 -22.047 1.00 91.25 185 LYS A N 1
ATOM 1443 C CA . LYS A 1 185 ? 2.632 -1.070 -23.241 1.00 91.25 185 LYS A CA 1
ATOM 1444 C C . LYS A 1 185 ? 2.650 0.440 -23.055 1.00 91.25 185 LYS A C 1
ATOM 1446 O O . LYS A 1 185 ? 2.983 1.156 -23.995 1.00 91.25 185 LYS A O 1
ATOM 1451 N N . ASP A 1 186 ? 2.314 0.913 -21.859 1.00 90.06 186 ASP A N 1
ATOM 1452 C CA . ASP A 1 186 ? 2.371 2.341 -21.555 1.00 90.06 186 ASP A CA 1
ATOM 1453 C C . ASP A 1 186 ? 3.827 2.834 -21.581 1.00 90.06 186 ASP A C 1
ATOM 1455 O O . ASP A 1 186 ? 4.119 3.863 -22.186 1.00 90.06 186 ASP A O 1
ATOM 1459 N N . LEU A 1 187 ? 4.766 2.048 -21.037 1.00 91.12 187 LEU A N 1
ATOM 1460 C CA . LEU A 1 187 ? 6.204 2.336 -21.103 1.00 91.12 187 LEU A CA 1
ATOM 1461 C C . LEU A 1 187 ? 6.776 2.346 -22.529 1.00 91.12 187 LEU A C 1
ATOM 1463 O O . LEU A 1 187 ? 7.677 3.132 -22.808 1.00 91.12 187 LEU A O 1
ATOM 1467 N N . GLU A 1 188 ? 6.276 1.507 -23.441 1.00 89.69 188 GLU A N 1
ATOM 1468 C CA . GLU A 1 188 ? 6.672 1.544 -24.861 1.00 89.69 188 GLU A CA 1
ATOM 1469 C C . GLU A 1 188 ? 6.289 2.867 -25.550 1.00 89.69 188 GLU A C 1
ATOM 1471 O O . GLU A 1 188 ? 6.909 3.244 -26.547 1.00 89.69 188 GLU A O 1
ATOM 1476 N N . GLY A 1 189 ? 5.273 3.571 -25.037 1.00 87.00 189 GLY A N 1
ATOM 1477 C CA . GLY A 1 189 ? 4.840 4.879 -25.530 1.00 87.00 189 GLY A CA 1
ATOM 1478 C C . GLY A 1 189 ? 5.606 6.069 -24.942 1.00 87.00 189 GLY A C 1
ATOM 1479 O O . GLY A 1 189 ? 5.500 7.177 -25.477 1.00 87.00 189 GLY A O 1
ATOM 1480 N N . ASP A 1 190 ? 6.372 5.856 -23.871 1.00 90.56 190 ASP A N 1
ATOM 1481 C CA . ASP A 1 190 ? 7.073 6.908 -23.139 1.00 90.56 190 ASP A CA 1
ATOM 1482 C C . ASP A 1 190 ? 8.438 7.248 -23.766 1.00 90.56 190 ASP A C 1
ATOM 1484 O O . ASP A 1 190 ? 9.100 6.434 -24.415 1.00 90.56 190 ASP A O 1
ATOM 1488 N N . LYS A 1 191 ? 8.901 8.486 -23.550 1.00 92.50 191 LYS A N 1
ATOM 1489 C CA . LYS A 1 191 ? 10.285 8.869 -23.864 1.00 92.50 191 LYS A CA 1
ATOM 1490 C C . LYS A 1 191 ? 11.188 8.416 -22.734 1.00 92.50 191 LYS A C 1
ATOM 1492 O O . LYS A 1 191 ? 11.115 8.952 -21.633 1.00 92.50 191 LYS A O 1
ATOM 1497 N N . LEU A 1 192 ? 12.045 7.444 -23.011 1.00 93.38 192 LEU A N 1
ATOM 1498 C CA . LEU A 1 192 ? 12.862 6.820 -21.982 1.00 93.38 192 LEU A CA 1
ATOM 1499 C C . LEU A 1 192 ? 14.267 7.414 -21.952 1.00 93.38 192 LEU A C 1
ATOM 1501 O O . LEU A 1 192 ? 14.855 7.737 -22.989 1.00 93.38 192 LEU A O 1
ATOM 1505 N N . CYS A 1 193 ? 14.831 7.496 -20.755 1.00 90.94 193 CYS A N 1
ATOM 1506 C CA . CYS A 1 193 ? 16.232 7.794 -20.549 1.00 90.94 193 CYS A CA 1
ATOM 1507 C C . CYS A 1 193 ? 16.922 6.723 -19.705 1.00 90.94 193 CYS A C 1
ATOM 1509 O O . CYS A 1 193 ? 16.310 5.851 -19.090 1.00 90.94 193 CYS A O 1
ATOM 1511 N N . TYR A 1 194 ? 18.240 6.788 -19.749 1.00 83.81 194 TYR A N 1
ATOM 1512 C CA . TYR A 1 194 ? 19.156 5.959 -19.008 1.00 83.81 194 TYR A CA 1
ATOM 1513 C C . TYR A 1 194 ? 20.024 6.866 -18.141 1.00 83.81 194 TYR A C 1
ATOM 1515 O O . TYR A 1 194 ? 20.808 7.661 -18.672 1.00 83.81 194 TYR A O 1
ATOM 1523 N N . HIS A 1 195 ? 19.892 6.738 -16.820 1.00 85.75 195 HIS A N 1
ATOM 1524 C CA . HIS A 1 195 ? 20.709 7.482 -15.874 1.00 85.75 195 HIS A CA 1
ATOM 1525 C C . HIS A 1 195 ? 22.135 6.929 -15.763 1.00 85.75 195 HIS A C 1
ATOM 1527 O O . HIS A 1 195 ? 22.386 5.743 -15.515 1.00 85.75 195 HIS A O 1
ATOM 1533 N N . LYS A 1 196 ? 23.098 7.836 -15.910 1.00 83.62 196 LYS A N 1
ATOM 1534 C CA . LYS A 1 196 ? 24.512 7.631 -15.610 1.00 83.62 196 LYS A CA 1
ATOM 1535 C C . LYS A 1 196 ? 25.023 8.793 -14.770 1.00 83.62 196 LYS A C 1
ATOM 1537 O O . LYS A 1 196 ? 24.847 9.948 -15.134 1.00 83.62 196 LYS A O 1
ATOM 1542 N N . TYR A 1 197 ? 25.761 8.475 -13.713 1.00 81.88 197 TYR A N 1
ATOM 1543 C CA . TYR A 1 197 ? 26.520 9.462 -12.952 1.00 81.88 197 TYR A CA 1
ATOM 1544 C C . TYR A 1 197 ? 28.002 9.386 -13.327 1.00 81.88 197 TYR A C 1
ATOM 1546 O O . TYR A 1 197 ? 28.663 8.374 -13.073 1.00 81.88 197 TYR A O 1
ATOM 1554 N N . TYR A 1 198 ? 28.529 10.444 -13.936 1.00 83.50 198 TYR A N 1
ATOM 1555 C CA . TYR A 1 198 ? 29.958 10.595 -14.215 1.00 83.50 198 TYR A CA 1
ATOM 1556 C C . TYR A 1 198 ? 30.354 12.073 -14.173 1.00 83.50 198 TYR A C 1
ATOM 1558 O O . TYR A 1 198 ? 29.504 12.952 -14.212 1.00 83.50 198 TYR A O 1
ATOM 1566 N N . ASP A 1 199 ? 31.644 12.349 -13.971 1.00 80.69 199 ASP A N 1
ATOM 1567 C CA . ASP A 1 199 ? 32.199 13.709 -13.845 1.00 80.69 199 ASP A CA 1
ATOM 1568 C C . ASP A 1 199 ? 31.536 14.611 -12.778 1.00 80.69 199 ASP A C 1
ATOM 1570 O O . ASP A 1 199 ? 31.725 15.827 -12.762 1.00 80.69 199 ASP A O 1
ATOM 1574 N N . GLY A 1 200 ? 30.827 14.006 -11.818 1.00 83.81 200 GLY A N 1
ATOM 1575 C CA . GLY A 1 200 ? 30.140 14.711 -10.736 1.00 83.81 200 GLY A CA 1
ATOM 1576 C C . GLY A 1 200 ? 28.734 15.206 -11.089 1.00 83.81 200 GLY A C 1
ATOM 1577 O O . GLY A 1 200 ? 28.164 15.969 -10.310 1.00 83.81 200 GLY A O 1
ATOM 1578 N N . THR A 1 201 ? 28.191 14.801 -12.239 1.00 84.81 201 THR A N 1
ATOM 1579 C CA . THR A 1 201 ? 26.875 15.215 -12.737 1.00 84.81 201 THR A CA 1
ATOM 1580 C C . THR A 1 201 ? 26.030 14.028 -13.186 1.00 84.81 201 THR A C 1
ATOM 1582 O O . THR A 1 201 ? 26.546 12.993 -13.613 1.00 84.81 201 THR A O 1
ATOM 1585 N N . ASP A 1 202 ? 24.713 14.192 -13.084 1.00 84.50 202 ASP A N 1
ATOM 1586 C CA . ASP A 1 202 ? 23.739 13.252 -13.630 1.00 84.50 202 ASP A CA 1
ATOM 1587 C C . ASP A 1 202 ? 23.598 13.454 -15.140 1.00 84.50 202 ASP A C 1
ATOM 1589 O O . ASP A 1 202 ? 23.515 14.582 -15.631 1.00 84.50 202 ASP A O 1
ATOM 1593 N N . HIS A 1 203 ? 23.571 12.347 -15.873 1.00 83.88 203 HIS A N 1
ATOM 1594 C CA . HIS A 1 203 ? 23.369 12.313 -17.313 1.00 83.88 203 HIS A CA 1
ATOM 1595 C C . HIS A 1 203 ? 22.226 11.360 -17.645 1.00 83.88 203 HIS A C 1
ATOM 1597 O O . HIS A 1 203 ? 22.244 10.201 -17.230 1.00 83.88 203 HIS A O 1
ATOM 1603 N N . TYR A 1 204 ? 21.269 11.843 -18.433 1.00 87.50 204 TYR A N 1
ATOM 1604 C CA . TYR A 1 204 ? 20.091 11.093 -18.857 1.00 87.50 204 TYR A CA 1
ATOM 1605 C C . TYR A 1 204 ? 20.159 10.864 -20.365 1.00 87.50 204 TYR A C 1
ATOM 1607 O O . TYR A 1 204 ? 19.885 11.749 -21.173 1.00 87.50 204 TYR A O 1
ATOM 1615 N N . LEU A 1 205 ? 20.590 9.667 -20.754 1.00 87.75 205 LEU A N 1
ATOM 1616 C CA . LEU A 1 205 ? 20.841 9.328 -22.152 1.00 87.75 205 LEU A CA 1
ATOM 1617 C C . LEU A 1 205 ? 19.587 8.716 -22.793 1.00 87.75 205 LEU A C 1
ATOM 1619 O O . LEU A 1 205 ? 18.992 7.836 -22.176 1.00 87.75 205 LEU A O 1
ATOM 1623 N N . PRO A 1 206 ? 19.173 9.113 -24.010 1.00 89.81 206 PRO A N 1
ATOM 1624 C CA . PRO A 1 206 ? 17.968 8.570 -24.641 1.00 89.81 206 PRO A CA 1
ATOM 1625 C C . PRO A 1 206 ? 18.046 7.052 -24.815 1.00 89.81 206 PRO A C 1
ATOM 1627 O O . PRO A 1 206 ? 18.995 6.554 -25.415 1.00 89.81 206 PRO A O 1
ATOM 1630 N N . THR A 1 207 ? 17.054 6.309 -24.340 1.00 91.19 207 THR A N 1
ATOM 1631 C CA . THR A 1 207 ? 17.029 4.842 -24.444 1.00 91.19 207 THR A CA 1
ATOM 1632 C C . THR A 1 207 ? 15.713 4.363 -25.042 1.00 91.19 207 THR A C 1
ATOM 1634 O O . THR A 1 207 ? 14.762 5.128 -25.201 1.00 91.19 207 THR A O 1
ATOM 1637 N N . SER A 1 208 ? 15.659 3.087 -25.404 1.00 91.25 208 SER A N 1
ATOM 1638 C CA . SER A 1 208 ? 14.438 2.432 -25.872 1.00 91.25 208 SER A CA 1
ATOM 1639 C C . SER A 1 208 ? 14.368 1.001 -25.356 1.00 91.25 208 SER A C 1
ATOM 1641 O O . SER A 1 208 ? 15.397 0.384 -25.067 1.00 91.25 208 SER A O 1
ATOM 1643 N N . ILE A 1 209 ? 13.152 0.474 -25.232 1.00 93.38 209 ILE A N 1
ATOM 1644 C CA . ILE A 1 209 ? 12.932 -0.943 -24.944 1.00 93.38 209 ILE A CA 1
ATOM 1645 C C . ILE A 1 209 ? 13.143 -1.714 -26.250 1.00 93.38 209 ILE A C 1
ATOM 1647 O O . ILE A 1 209 ? 12.427 -1.506 -27.225 1.00 93.38 209 ILE A O 1
ATOM 1651 N N . GLU A 1 210 ? 14.134 -2.603 -26.274 1.00 92.19 210 GLU A N 1
ATOM 1652 C CA . GLU A 1 210 ? 14.352 -3.520 -27.401 1.00 92.19 210 GLU A CA 1
ATOM 1653 C C . GLU A 1 210 ? 13.425 -4.732 -27.297 1.00 92.19 210 GLU A C 1
ATOM 1655 O O . GLU A 1 210 ? 12.915 -5.224 -28.302 1.00 92.19 210 GLU A O 1
ATOM 1660 N N . TYR A 1 211 ? 13.226 -5.224 -26.073 1.00 93.31 211 TYR A N 1
ATOM 1661 C CA . TYR A 1 211 ? 12.441 -6.418 -25.800 1.00 93.31 211 TYR A CA 1
ATOM 1662 C C . TYR A 1 211 ? 11.941 -6.430 -24.361 1.00 93.31 211 TYR A C 1
ATOM 1664 O O . TYR A 1 211 ? 12.644 -5.998 -23.447 1.00 93.31 211 TYR A O 1
ATOM 1672 N N . TRP A 1 212 ? 10.771 -7.020 -24.149 1.00 95.31 212 TRP A N 1
ATOM 1673 C CA . TRP A 1 212 ? 10.353 -7.475 -22.836 1.00 95.31 212 TRP A CA 1
ATOM 1674 C C . TRP A 1 212 ? 9.569 -8.781 -22.931 1.00 95.31 212 TRP A C 1
ATOM 1676 O O . TRP A 1 212 ? 8.919 -9.071 -23.935 1.00 95.31 212 TRP A O 1
ATOM 1686 N N . GLU A 1 213 ? 9.628 -9.563 -21.860 1.00 95.00 213 GLU A N 1
ATOM 1687 C CA . GLU A 1 213 ? 8.906 -10.820 -21.720 1.00 95.00 213 GLU A CA 1
ATOM 1688 C C . GLU A 1 213 ? 8.342 -10.944 -20.324 1.00 95.00 213 GLU A C 1
ATOM 1690 O O . GLU A 1 213 ? 9.065 -10.800 -19.337 1.00 95.00 213 GLU A O 1
ATOM 1695 N N . TYR A 1 214 ? 7.061 -11.278 -20.248 1.00 92.44 214 TYR A N 1
ATOM 1696 C CA . TYR A 1 214 ? 6.425 -11.627 -18.995 1.00 92.44 214 TYR A CA 1
ATOM 1697 C C . TYR A 1 214 ? 5.983 -13.089 -18.999 1.00 92.44 214 TYR A C 1
ATOM 1699 O O . TYR A 1 214 ? 5.189 -13.510 -19.840 1.00 92.44 214 TYR A O 1
ATOM 1707 N N . THR A 1 215 ? 6.482 -13.863 -18.036 1.00 92.00 215 THR A N 1
ATOM 1708 C CA . THR A 1 215 ? 6.109 -15.265 -17.833 1.00 92.00 215 THR A CA 1
ATOM 1709 C C . THR A 1 215 ? 5.225 -15.390 -16.597 1.00 92.00 215 THR A C 1
ATOM 1711 O O . THR A 1 215 ? 5.721 -15.440 -15.471 1.00 92.00 215 THR A O 1
ATOM 1714 N N . ALA A 1 216 ? 3.910 -15.501 -16.804 1.00 85.62 216 ALA A N 1
ATOM 1715 C CA . ALA A 1 216 ? 2.941 -15.628 -15.712 1.00 85.62 216 ALA A CA 1
ATOM 1716 C C . ALA A 1 216 ? 3.186 -16.876 -14.842 1.00 85.62 216 ALA A C 1
ATOM 1718 O O . ALA A 1 216 ? 2.999 -16.831 -13.633 1.00 85.62 216 ALA A O 1
ATOM 1719 N N . GLU A 1 217 ? 3.647 -17.993 -15.411 1.00 85.00 217 GLU A N 1
ATOM 1720 C CA . GLU A 1 217 ? 3.909 -19.227 -14.648 1.00 85.00 217 GLU A CA 1
ATOM 1721 C C . GLU A 1 217 ? 4.991 -19.051 -13.575 1.00 85.00 217 GLU A C 1
ATOM 1723 O O . GLU A 1 217 ? 4.894 -19.630 -12.495 1.00 85.00 217 GLU A O 1
ATOM 1728 N N . THR A 1 218 ? 6.013 -18.248 -13.872 1.00 83.31 218 THR A N 1
ATOM 1729 C CA . THR A 1 218 ? 7.161 -18.009 -12.989 1.00 83.31 218 THR A CA 1
ATOM 1730 C C . THR A 1 218 ? 7.112 -16.648 -12.302 1.00 83.31 218 THR A C 1
ATOM 1732 O O . THR A 1 218 ? 8.016 -16.351 -11.527 1.00 83.31 218 THR A O 1
ATOM 1735 N N . GLY A 1 219 ? 6.095 -15.826 -12.593 1.00 83.19 219 GLY A N 1
ATOM 1736 C CA . GLY A 1 219 ? 5.991 -14.458 -12.086 1.00 83.19 219 GLY A CA 1
ATOM 1737 C C . GLY A 1 219 ? 7.189 -13.601 -12.490 1.00 83.19 219 GLY A C 1
ATOM 1738 O O . GLY A 1 219 ? 7.630 -12.769 -11.706 1.00 83.19 219 GLY A O 1
ATOM 1739 N N . SER A 1 220 ? 7.776 -13.833 -13.670 1.00 88.50 220 SER A N 1
ATOM 1740 C CA . SER A 1 220 ? 9.025 -13.178 -14.066 1.00 88.50 220 SER A CA 1
ATOM 1741 C C . SER A 1 220 ? 8.818 -12.208 -15.220 1.00 88.50 220 SER A C 1
ATOM 1743 O O . SER A 1 220 ? 8.317 -12.596 -16.274 1.00 88.50 220 SER A O 1
ATOM 1745 N N . LEU A 1 221 ? 9.244 -10.961 -15.017 1.00 91.25 221 LEU A N 1
ATOM 1746 C CA . LEU A 1 221 ? 9.358 -9.939 -16.053 1.00 91.25 221 LEU A CA 1
ATOM 1747 C C . LEU A 1 221 ? 10.837 -9.741 -16.393 1.00 91.25 221 LEU A C 1
ATOM 1749 O O . LEU A 1 221 ? 11.651 -9.494 -15.502 1.00 91.25 221 LEU A O 1
ATOM 1753 N N . VAL A 1 222 ? 11.177 -9.821 -17.674 1.00 93.69 222 VAL A N 1
ATOM 1754 C CA . VAL A 1 222 ? 12.493 -9.458 -18.207 1.00 93.69 222 VAL A CA 1
ATOM 1755 C C . VAL A 1 222 ? 12.305 -8.283 -19.154 1.00 93.69 222 VAL A C 1
ATOM 1757 O O . VAL A 1 222 ? 11.464 -8.361 -20.044 1.00 93.69 222 VAL A O 1
ATOM 1760 N N . VAL A 1 223 ? 13.072 -7.208 -18.979 1.00 94.25 223 VAL A N 1
ATOM 1761 C CA . VAL A 1 223 ? 13.046 -6.038 -19.873 1.00 94.25 223 VAL A CA 1
ATOM 1762 C C . VAL A 1 223 ? 14.466 -5.695 -20.289 1.00 94.25 223 VAL A C 1
ATOM 1764 O O . VAL A 1 223 ? 15.357 -5.587 -19.445 1.00 94.25 223 VAL A O 1
ATOM 1767 N N . LYS A 1 224 ? 14.671 -5.514 -21.593 1.00 93.88 224 LYS A N 1
ATOM 1768 C CA . LYS A 1 224 ? 15.950 -5.166 -22.201 1.00 93.88 224 LYS A CA 1
ATOM 1769 C C . LYS A 1 224 ? 15.881 -3.773 -22.822 1.00 93.88 224 LYS A C 1
ATOM 1771 O O . LYS A 1 224 ? 15.067 -3.510 -23.707 1.00 93.88 224 LYS A O 1
ATOM 1776 N N . PHE A 1 225 ? 16.773 -2.909 -22.362 1.00 92.00 225 PHE A N 1
ATOM 1777 C CA . PHE A 1 225 ? 16.947 -1.533 -22.806 1.00 92.00 225 PHE A CA 1
ATOM 1778 C C . PHE A 1 225 ? 18.207 -1.396 -23.656 1.00 92.00 225 PHE A C 1
ATOM 1780 O O . PHE A 1 225 ? 19.224 -2.039 -23.372 1.00 92.00 225 PHE A O 1
ATOM 1787 N N . VAL A 1 226 ? 18.150 -0.524 -24.660 1.00 91.31 226 VAL A N 1
ATOM 1788 C CA . VAL A 1 226 ? 19.268 -0.250 -25.570 1.00 91.31 226 VAL A CA 1
ATOM 1789 C C . VAL A 1 226 ? 19.468 1.251 -25.731 1.00 91.31 226 VAL A C 1
ATOM 1791 O O . VAL A 1 226 ? 18.535 1.985 -26.064 1.00 91.31 226 VAL A O 1
ATOM 1794 N N . HIS A 1 227 ? 20.718 1.672 -25.549 1.00 88.31 227 HIS A N 1
ATOM 1795 C CA . HIS A 1 227 ? 21.218 3.001 -25.877 1.00 88.31 227 HIS A CA 1
ATOM 1796 C C . HIS A 1 227 ? 22.485 2.847 -26.726 1.00 88.31 227 HIS A C 1
ATOM 1798 O O . HIS A 1 227 ? 23.514 2.403 -26.221 1.00 88.31 227 HIS A O 1
ATOM 1804 N N . GLU A 1 228 ? 22.409 3.211 -28.008 1.00 86.88 228 GLU A N 1
ATOM 1805 C CA . GLU A 1 228 ? 23.501 3.013 -28.975 1.00 86.88 228 GLU A CA 1
ATOM 1806 C C . GLU A 1 228 ? 23.998 1.549 -28.982 1.00 86.88 228 GLU A C 1
ATOM 1808 O O . GLU A 1 228 ? 23.218 0.650 -29.294 1.00 86.88 228 GLU A O 1
ATOM 1813 N N . ASP A 1 229 ? 25.263 1.303 -28.623 1.00 81.94 229 ASP A N 1
ATOM 1814 C CA . ASP A 1 229 ? 25.866 -0.036 -28.528 1.00 81.94 229 ASP A CA 1
ATOM 1815 C C . ASP A 1 229 ? 25.769 -0.650 -27.111 1.00 81.94 229 ASP A C 1
ATOM 1817 O O . ASP A 1 229 ? 26.194 -1.787 -26.881 1.00 81.94 229 ASP A O 1
ATOM 1821 N N . GLU A 1 230 ? 25.230 0.086 -26.133 1.00 84.12 230 GLU A N 1
ATOM 1822 C CA . GLU A 1 230 ? 25.061 -0.387 -24.759 1.00 84.12 230 GLU A CA 1
ATOM 1823 C C . GLU A 1 230 ? 23.692 -1.045 -24.559 1.00 84.12 230 GLU A C 1
ATOM 1825 O O . GLU A 1 230 ? 22.646 -0.492 -24.901 1.00 84.12 230 GLU A O 1
ATOM 1830 N N . THR A 1 231 ? 23.698 -2.222 -23.926 1.00 86.81 231 THR A N 1
ATOM 1831 C CA . THR A 1 231 ? 22.476 -2.942 -23.550 1.00 86.81 231 THR A CA 1
ATOM 1832 C C . THR A 1 231 ? 22.411 -3.136 -22.041 1.00 86.81 231 THR A C 1
ATOM 1834 O O . THR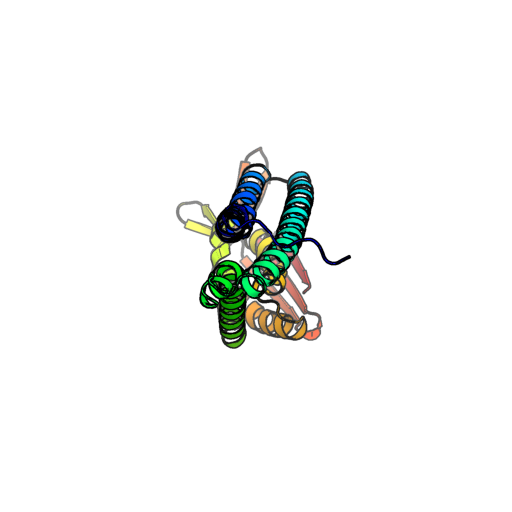 A 1 231 ? 23.425 -3.410 -21.391 1.00 86.81 231 THR A O 1
ATOM 1837 N N . ARG A 1 232 ? 21.212 -2.997 -21.474 1.00 85.94 232 ARG A N 1
ATOM 1838 C CA . ARG A 1 232 ? 20.921 -3.314 -20.072 1.00 85.94 232 ARG A CA 1
ATOM 1839 C C . ARG A 1 232 ? 19.690 -4.190 -19.980 1.00 85.94 232 ARG A C 1
ATOM 1841 O O . ARG A 1 232 ? 18.731 -3.991 -20.712 1.00 85.94 232 ARG A O 1
ATOM 1848 N N . GLU A 1 233 ? 19.710 -5.126 -19.046 1.00 90.06 233 GLU A N 1
ATOM 1849 C CA . GLU A 1 233 ? 18.584 -6.007 -18.761 1.00 90.06 233 GLU A CA 1
ATOM 1850 C C . GLU A 1 233 ? 18.201 -5.872 -17.289 1.00 90.06 233 GLU A C 1
ATOM 1852 O O . GLU A 1 233 ? 19.072 -5.836 -16.415 1.00 90.06 233 GLU A O 1
ATOM 1857 N N . ILE A 1 234 ? 16.901 -5.807 -17.019 1.00 88.00 234 ILE A N 1
ATOM 1858 C CA . ILE A 1 234 ? 16.339 -5.965 -15.682 1.00 88.00 234 ILE A CA 1
ATOM 1859 C C . ILE A 1 234 ? 15.481 -7.224 -15.652 1.00 88.00 234 ILE A C 1
ATOM 1861 O O . ILE A 1 234 ? 14.711 -7.495 -16.574 1.00 88.00 234 ILE A O 1
ATOM 1865 N N . LYS A 1 235 ? 15.611 -7.984 -14.564 1.00 89.56 235 LYS A N 1
ATOM 1866 C CA . LYS A 1 235 ? 14.776 -9.144 -14.277 1.00 89.56 235 LYS A CA 1
ATOM 1867 C C . LYS A 1 235 ? 14.082 -8.955 -12.936 1.00 89.56 235 LYS A C 1
ATOM 1869 O O . LYS A 1 235 ? 14.747 -8.869 -11.906 1.00 89.56 235 LYS A O 1
ATOM 1874 N N . ILE A 1 236 ? 12.756 -8.926 -12.966 1.00 85.31 236 ILE A N 1
ATOM 1875 C CA . ILE A 1 236 ? 11.889 -8.783 -11.796 1.00 85.31 236 ILE A CA 1
ATOM 1876 C C . ILE A 1 236 ? 11.165 -10.113 -11.566 1.00 85.31 236 ILE A C 1
ATOM 1878 O O . ILE A 1 236 ? 10.795 -10.805 -12.519 1.00 85.31 236 ILE A O 1
ATOM 1882 N N . MET A 1 237 ? 11.022 -10.490 -10.297 1.00 81.06 237 MET A N 1
ATOM 1883 C CA . MET A 1 237 ? 10.357 -11.713 -9.844 1.00 81.06 237 MET A CA 1
ATOM 1884 C C . MET A 1 237 ? 9.279 -11.328 -8.828 1.00 81.06 237 MET A C 1
ATOM 1886 O O . MET A 1 237 ? 9.576 -10.560 -7.911 1.00 81.06 237 MET A O 1
ATOM 1890 N N . TYR A 1 238 ? 8.076 -11.875 -8.996 1.00 70.50 238 TYR A N 1
ATOM 1891 C CA . TYR A 1 238 ? 6.898 -11.659 -8.151 1.00 70.50 238 TYR A CA 1
ATOM 1892 C C . TYR A 1 238 ? 6.508 -12.915 -7.375 1.00 70.50 238 TYR A C 1
ATOM 1894 O O . TYR A 1 238 ? 6.614 -14.022 -7.952 1.00 70.50 238 TYR A O 1
#

Radius of gyration: 27.52 Å; Cα contacts (8 Å, |Δi|>4): 243; chains: 1; bounding box: 64×40×76 Å

Secondary structure (DSSP, 8-state):
--PPPPPHHHHHHHHHHHHHHHHHHHHHHHHHHHHHHTT--SSHHHHHHHHHHHHHHHHHHHHHHHHHHHHHHHHHHHHHH-TTS-GGGGTGGGHHHHHHHHHHHHHHHHHHHHHHH--HHHHHHHHHTTGGGGEEEETTEEEEEHHHHIIIIIHHTHHHHHHHH---HHHHHHHHHHHHHHHHHHHHHS-EEEEEEETTEEEEEEEEEEEEEEETTTTEEEEEEEETTEEEEEEEE-